Protein AF-A0A7C2H5M8-F1 (afdb_monomer)

Secondary structure (DSSP, 8-state):
---SS--HHHHHHHHHHHHHHHHHTTSHHHHTTTT-HHHHHHHHHHHHHHHHHHHHHHHHHSPPPS-PPP-----HHHHHHHHHHHHHHHHHHHTT-HHHHHHHHHHHHHHHHHTT---S--SHHHHHHTTTTTTSTT-S-THHHHHHHHHHHHSSHHHHHHHHTT--SHHHHHHHHHHHHHHS----

Mean predicted aligned error: 13.14 Å

pLDDT: mean 77.03, std 17.91, range [31.66, 98.31]

Radius of gyration: 18.61 Å; Cα contacts (8 Å, |Δi|>4): 158; chains: 1; bounding box: 40×48×48 Å

Solvent-accessible surface area (backbone atoms only — not comparable to full-atom values): 10602 Å² total; per-residue (Å²): 138,80,74,89,52,94,25,66,62,50,46,51,26,51,54,42,27,54,48,42,51,61,58,28,48,79,30,52,20,34,66,34,33,89,74,40,74,64,24,32,50,56,44,51,54,52,21,52,56,52,13,56,54,50,40,55,52,47,44,73,75,53,68,78,83,74,88,69,67,67,61,77,67,70,52,70,65,55,52,51,50,55,37,56,49,48,56,53,35,49,54,30,47,77,71,68,36,52,69,59,29,52,50,51,34,49,53,51,33,53,54,35,38,76,74,71,46,72,57,95,68,62,48,76,66,47,43,60,74,66,48,50,74,56,62,44,92,82,30,69,38,77,56,55,66,51,49,52,51,44,42,65,72,42,78,37,71,66,52,28,52,69,53,58,31,64,38,71,48,69,68,54,50,50,49,53,49,50,55,54,58,69,71,53,73,82,78,130

Structure (mmCIF, N/CA/C/O backbone):
data_AF-A0A7C2H5M8-F1
#
_entry.id   AF-A0A7C2H5M8-F1
#
loop_
_atom_site.group_PDB
_atom_site.id
_atom_site.type_symbol
_atom_site.label_atom_id
_atom_site.label_alt_id
_atom_site.label_comp_id
_atom_site.label_asym_id
_atom_site.label_entity_id
_atom_site.label_seq_id
_atom_site.pdbx_PDB_ins_code
_atom_site.Cartn_x
_atom_site.Cartn_y
_atom_site.Cartn_z
_atom_site.occupancy
_atom_site.B_iso_or_equiv
_atom_site.auth_seq_id
_atom_site.auth_comp_id
_atom_site.auth_asym_id
_atom_site.auth_atom_id
_atom_site.pdbx_PDB_model_num
ATOM 1 N N . MET A 1 1 ? 0.367 0.829 -16.234 1.00 38.56 1 MET A N 1
ATOM 2 C CA . MET A 1 1 ? 1.331 0.219 -15.302 1.00 38.56 1 MET A CA 1
ATOM 3 C C . MET A 1 1 ? 1.867 -1.030 -15.970 1.00 38.56 1 MET A C 1
ATOM 5 O O . MET A 1 1 ? 1.062 -1.772 -16.510 1.00 38.56 1 MET A O 1
ATOM 9 N N . VAL A 1 2 ? 3.184 -1.188 -16.064 1.00 34.41 2 VAL A N 1
ATOM 10 C CA . VAL A 1 2 ? 3.817 -2.383 -16.648 1.00 34.41 2 VAL A CA 1
ATOM 11 C C . VAL A 1 2 ? 4.630 -3.002 -15.513 1.00 34.41 2 VAL A C 1
ATOM 13 O O . VAL A 1 2 ? 5.346 -2.240 -14.857 1.00 34.41 2 VAL A O 1
ATOM 16 N N . PRO A 1 3 ? 4.464 -4.298 -15.214 1.00 39.38 3 PRO A N 1
ATOM 17 C CA . PRO A 1 3 ? 5.124 -4.945 -14.085 1.00 39.38 3 PRO A CA 1
ATOM 18 C C . PRO A 1 3 ? 6.647 -4.955 -14.260 1.00 39.38 3 PRO A C 1
ATOM 20 O O . PRO A 1 3 ? 7.165 -4.857 -15.369 1.00 39.38 3 PRO A O 1
ATOM 23 N N . VAL A 1 4 ? 7.361 -5.074 -13.146 1.00 42.03 4 VAL A N 1
ATOM 24 C CA . VAL A 1 4 ? 8.835 -5.173 -13.100 1.00 42.03 4 VAL A CA 1
ATOM 25 C C . VAL A 1 4 ? 9.307 -6.622 -13.075 1.00 42.03 4 VAL A C 1
ATOM 27 O O . VAL A 1 4 ? 10.488 -6.904 -13.247 1.00 42.03 4 VAL A O 1
ATOM 30 N N . SER A 1 5 ? 8.369 -7.545 -12.890 1.00 49.62 5 SER A N 1
ATOM 31 C CA . SER A 1 5 ? 8.577 -8.967 -13.074 1.00 49.62 5 SER A CA 1
ATOM 32 C C . SER A 1 5 ? 7.601 -9.465 -14.128 1.00 49.62 5 SER A C 1
ATOM 34 O O . SER A 1 5 ? 6.408 -9.172 -14.062 1.00 49.62 5 SER A O 1
ATOM 36 N N . ASP A 1 6 ? 8.095 -10.278 -15.054 1.00 54.84 6 ASP A N 1
ATOM 37 C CA . ASP A 1 6 ? 7.252 -11.032 -15.984 1.00 54.84 6 ASP A CA 1
ATOM 38 C C . ASP A 1 6 ? 6.580 -12.236 -15.293 1.00 54.84 6 ASP A C 1
ATOM 40 O O . ASP A 1 6 ? 5.900 -13.038 -15.936 1.00 54.84 6 ASP A O 1
ATOM 44 N N . SER A 1 7 ? 6.755 -12.386 -13.971 1.00 68.31 7 SER A N 1
ATOM 45 C CA . SER A 1 7 ? 6.056 -13.401 -13.194 1.00 68.31 7 SER A CA 1
ATOM 46 C C . SER A 1 7 ? 4.562 -13.108 -13.183 1.00 68.31 7 SER A C 1
ATOM 48 O O . SER A 1 7 ? 4.097 -12.068 -12.709 1.00 68.31 7 SER A O 1
ATOM 50 N N . TYR A 1 8 ? 3.793 -14.082 -13.655 1.00 76.19 8 TYR A N 1
ATOM 51 C CA . TYR A 1 8 ? 2.340 -14.039 -13.605 1.00 76.19 8 TYR A CA 1
ATOM 52 C C . TYR A 1 8 ? 1.812 -13.840 -12.175 1.00 76.19 8 TYR A C 1
ATOM 54 O O . TYR A 1 8 ? 0.835 -13.124 -11.979 1.00 76.19 8 TYR A O 1
ATOM 62 N N . ALA A 1 9 ? 2.491 -14.401 -11.170 1.00 73.19 9 ALA A N 1
ATOM 63 C CA . ALA A 1 9 ? 2.124 -14.219 -9.769 1.00 73.19 9 ALA A CA 1
ATOM 64 C C . ALA A 1 9 ? 2.295 -12.772 -9.299 1.00 73.19 9 ALA A C 1
ATOM 66 O O . ALA A 1 9 ? 1.358 -12.206 -8.746 1.00 73.19 9 ALA A O 1
ATOM 67 N N . PHE A 1 10 ? 3.433 -12.151 -9.616 1.00 69.31 10 PHE A N 1
ATOM 68 C CA . PHE A 1 10 ? 3.671 -10.737 -9.318 1.00 69.31 10 PHE A CA 1
ATOM 69 C C . PHE A 1 10 ? 2.636 -9.826 -9.993 1.00 69.31 10 PHE A C 1
ATOM 71 O O . PHE A 1 10 ? 2.148 -8.866 -9.398 1.00 69.31 10 PHE A O 1
ATOM 78 N N . LEU A 1 11 ? 2.276 -10.138 -11.241 1.00 77.19 11 LEU A N 1
ATOM 79 C CA . LEU A 1 11 ? 1.242 -9.428 -11.990 1.00 77.19 11 LEU A CA 1
ATOM 80 C C . LEU A 1 11 ? -0.139 -9.524 -11.334 1.00 77.19 11 LEU A C 1
ATOM 82 O O . LEU A 1 11 ? -0.841 -8.517 -11.246 1.00 77.19 11 LEU A O 1
ATOM 86 N N . VAL A 1 12 ? -0.527 -10.723 -10.895 1.00 82.75 12 VAL A N 1
ATOM 87 C CA . VAL A 1 12 ? -1.793 -10.959 -10.191 1.00 82.75 12 VAL A CA 1
ATOM 88 C C . VAL A 1 12 ? -1.816 -10.197 -8.870 1.00 82.75 12 VAL A C 1
ATOM 90 O O . VAL A 1 12 ? -2.775 -9.472 -8.617 1.00 82.75 12 VAL A O 1
ATOM 93 N N . GLU A 1 13 ? -0.755 -10.298 -8.074 1.00 78.44 13 GLU A N 1
ATOM 94 C CA . GLU A 1 13 ? -0.637 -9.604 -6.789 1.00 78.44 13 GLU A CA 1
ATOM 95 C C . GLU A 1 13 ? -0.709 -8.087 -6.954 1.00 78.44 13 GLU A C 1
ATOM 97 O O . GLU A 1 13 ? -1.541 -7.437 -6.325 1.00 78.44 13 GLU A O 1
ATOM 102 N N . THR A 1 14 ? 0.059 -7.537 -7.899 1.00 75.88 14 THR A N 1
ATOM 103 C CA . THR A 1 14 ? 0.018 -6.109 -8.242 1.00 75.88 14 THR A CA 1
ATOM 104 C C . THR A 1 14 ? -1.386 -5.679 -8.667 1.00 75.88 14 THR A C 1
ATOM 106 O O . THR A 1 14 ? -1.891 -4.650 -8.226 1.00 75.88 14 THR A O 1
ATOM 109 N N . ALA A 1 15 ? -2.049 -6.454 -9.531 1.00 82.75 15 ALA A N 1
ATOM 110 C CA . ALA A 1 15 ? -3.393 -6.120 -9.988 1.00 82.75 15 ALA A CA 1
ATOM 111 C C . ALA A 1 15 ? -4.407 -6.109 -8.834 1.00 82.75 15 ALA A C 1
ATOM 113 O O . ALA A 1 15 ? -5.311 -5.271 -8.822 1.00 82.75 15 ALA A O 1
ATOM 114 N N . ILE A 1 16 ? -4.256 -7.018 -7.866 1.00 87.12 16 ILE A N 1
ATOM 115 C CA . ILE A 1 16 ? -5.092 -7.050 -6.668 1.00 87.12 16 ILE A CA 1
ATOM 116 C C . ILE A 1 16 ? -4.785 -5.849 -5.765 1.00 87.12 16 ILE A C 1
ATOM 118 O O . ILE A 1 16 ? -5.732 -5.186 -5.347 1.00 87.12 16 ILE A O 1
ATOM 122 N N . HIS A 1 17 ? -3.511 -5.529 -5.514 1.00 86.12 17 HIS A N 1
ATOM 123 C CA . HIS A 1 17 ? -3.083 -4.361 -4.724 1.00 86.12 17 HIS A CA 1
ATOM 124 C C . HIS A 1 17 ? -3.732 -3.070 -5.232 1.00 86.12 17 HIS A C 1
ATOM 126 O O . HIS A 1 17 ? -4.435 -2.369 -4.503 1.00 86.12 17 HIS A O 1
ATOM 132 N N . GLU A 1 18 ? -3.622 -2.825 -6.537 1.00 86.06 18 GLU A N 1
ATOM 133 C CA . GLU A 1 18 ? -4.218 -1.650 -7.177 1.00 86.06 18 GLU A CA 1
ATOM 134 C C . GLU A 1 18 ? -5.745 -1.663 -7.154 1.00 86.06 18 GLU A C 1
ATOM 136 O O . GLU A 1 18 ? -6.395 -0.620 -7.029 1.00 86.06 18 GLU A O 1
ATOM 141 N N . TRP A 1 19 ? -6.353 -2.844 -7.260 1.00 96.62 19 TRP A N 1
ATOM 142 C CA . TRP A 1 19 ? -7.796 -2.965 -7.117 1.00 96.62 19 TRP A CA 1
ATOM 143 C C . TRP A 1 19 ? -8.256 -2.590 -5.702 1.00 96.62 19 TRP A C 1
ATOM 145 O O . TRP A 1 19 ? -9.290 -1.932 -5.558 1.00 96.62 19 TRP A O 1
ATOM 155 N N . VAL A 1 20 ? -7.490 -2.941 -4.662 1.00 93.88 20 VAL A N 1
ATOM 156 C CA . VAL A 1 20 ? -7.789 -2.547 -3.276 1.00 93.88 20 VAL A CA 1
ATOM 157 C C . VAL A 1 20 ? -7.716 -1.032 -3.124 1.00 93.88 20 VAL A C 1
ATOM 159 O O . VAL A 1 20 ? -8.643 -0.447 -2.561 1.00 93.88 20 VAL A O 1
ATOM 162 N N . HIS A 1 21 ? -6.708 -0.377 -3.706 1.00 93.06 21 HIS A N 1
ATOM 163 C CA . HIS A 1 21 ? -6.632 1.088 -3.756 1.00 93.06 21 HIS A CA 1
ATOM 164 C C . HIS A 1 21 ? -7.865 1.712 -4.410 1.00 93.06 21 HIS A C 1
ATOM 166 O O . HIS A 1 21 ? -8.484 2.619 -3.845 1.00 93.06 21 HIS A O 1
ATOM 172 N N . HIS A 1 22 ? -8.290 1.190 -5.564 1.00 94.94 22 HIS A N 1
ATOM 173 C CA . HIS A 1 22 ? -9.508 1.651 -6.236 1.00 94.94 22 HIS A CA 1
ATOM 174 C C . HIS A 1 22 ? -10.769 1.449 -5.390 1.00 94.94 22 HIS A C 1
ATOM 176 O O . HIS A 1 22 ? -11.627 2.332 -5.346 1.00 94.94 22 HIS A O 1
ATOM 182 N N . TYR A 1 23 ? -10.887 0.315 -4.700 1.00 97.94 23 TYR A N 1
ATOM 183 C CA . TYR A 1 23 ? -11.979 0.077 -3.763 1.00 97.94 23 TYR A CA 1
ATOM 184 C C . TYR A 1 23 ? -11.953 1.098 -2.615 1.00 97.94 23 TYR A C 1
ATOM 186 O O . TYR A 1 23 ? -12.966 1.748 -2.343 1.00 97.94 23 TYR A O 1
ATOM 194 N N . LEU A 1 24 ? -10.801 1.285 -1.965 1.00 97.31 24 LEU A N 1
ATOM 195 C CA . LEU A 1 24 ? -10.638 2.184 -0.822 1.00 97.31 24 LEU A CA 1
ATOM 196 C C . LEU A 1 24 ? -10.842 3.654 -1.189 1.00 97.31 24 LEU A C 1
ATOM 198 O O . LEU A 1 24 ? -11.305 4.416 -0.339 1.00 97.31 24 LEU A O 1
ATOM 202 N N . ALA A 1 25 ? -10.567 4.057 -2.433 1.00 95.56 25 ALA A N 1
ATOM 203 C CA . ALA A 1 25 ? -10.782 5.421 -2.924 1.00 95.56 25 ALA A CA 1
ATOM 204 C C . ALA A 1 25 ? -12.236 5.911 -2.756 1.00 95.56 25 ALA A C 1
ATOM 206 O O . ALA A 1 25 ? -12.483 7.115 -2.685 1.00 95.56 25 ALA A O 1
ATOM 207 N N . LEU A 1 26 ? -13.200 4.991 -2.633 1.00 97.94 26 LEU A N 1
ATOM 208 C CA . LEU A 1 26 ? -14.613 5.296 -2.388 1.00 97.94 26 LEU A CA 1
ATOM 209 C C . LEU A 1 26 ? -14.940 5.553 -0.903 1.00 97.94 26 LEU A C 1
ATOM 211 O O . LEU A 1 26 ? -16.037 6.009 -0.575 1.00 97.94 26 LEU A O 1
ATOM 215 N N . TYR A 1 27 ? -14.005 5.288 0.008 1.00 98.31 27 TYR A N 1
ATOM 216 C CA . TYR A 1 27 ? -14.214 5.287 1.456 1.00 98.31 27 TYR A CA 1
ATOM 217 C C . TYR A 1 27 ? -13.250 6.242 2.177 1.00 98.31 27 TYR A C 1
ATOM 219 O O . TYR A 1 27 ? -12.336 6.780 1.550 1.00 98.31 27 TYR A O 1
ATOM 227 N N . PRO A 1 28 ? -13.474 6.555 3.471 1.00 98.19 28 PRO A N 1
ATOM 228 C CA . PRO A 1 28 ? -12.613 7.468 4.222 1.00 98.19 28 PRO A CA 1
ATOM 229 C C . PRO A 1 28 ? -11.114 7.162 4.127 1.00 98.19 28 PRO A C 1
ATOM 231 O O . PRO A 1 28 ? -10.354 8.091 3.855 1.00 98.19 28 PRO A O 1
ATOM 234 N N . LEU A 1 29 ? -10.694 5.899 4.258 1.00 96.38 29 LEU A N 1
ATOM 235 C CA . LEU A 1 29 ? -9.272 5.539 4.214 1.00 96.38 29 LEU A CA 1
ATOM 236 C C . LEU A 1 29 ? -8.605 5.936 2.883 1.00 96.38 29 LEU A C 1
ATOM 238 O O . LEU A 1 29 ? -7.556 6.577 2.881 1.00 96.38 29 LEU A O 1
ATOM 242 N N . GLY A 1 30 ? -9.224 5.629 1.736 1.00 94.62 30 GLY A N 1
ATOM 243 C CA . GLY A 1 30 ? -8.670 6.004 0.427 1.00 94.62 30 GLY A CA 1
ATOM 244 C C . GLY A 1 30 ? -8.845 7.475 0.077 1.00 94.62 30 GLY A C 1
ATOM 245 O O . GLY A 1 30 ? -7.931 8.080 -0.478 1.00 94.62 30 GLY A O 1
ATOM 246 N N . ARG 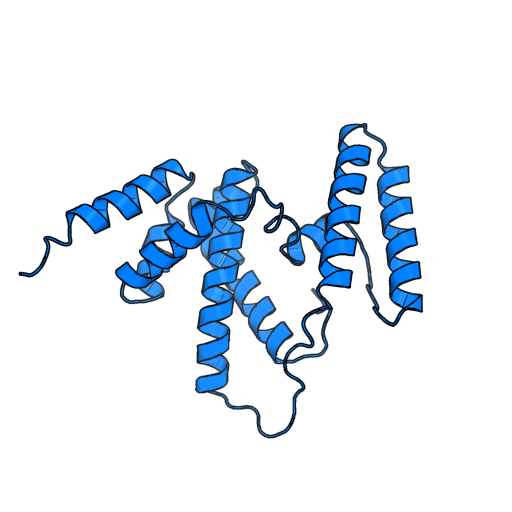A 1 31 ? -9.955 8.109 0.472 1.00 96.75 31 ARG A N 1
ATOM 247 C CA . ARG A 1 31 ? -10.145 9.558 0.262 1.00 96.75 31 ARG A CA 1
ATOM 248 C C . ARG A 1 31 ? -9.117 10.410 1.007 1.00 96.75 31 ARG A C 1
ATOM 250 O O . ARG A 1 31 ? -8.872 11.548 0.607 1.00 96.75 31 ARG A O 1
ATOM 257 N N . ASN A 1 32 ? -8.521 9.873 2.071 1.00 92.88 32 ASN A N 1
ATOM 258 C CA . ASN A 1 32 ? -7.475 10.541 2.834 1.00 92.88 32 ASN A CA 1
ATOM 259 C C . ASN A 1 32 ? -6.050 10.127 2.438 1.00 92.88 32 ASN A C 1
ATOM 261 O O . ASN A 1 32 ? -5.118 10.661 3.019 1.00 92.88 32 ASN A O 1
ATOM 265 N N . TYR A 1 33 ? -5.851 9.279 1.421 1.00 85.56 33 TYR A N 1
ATOM 266 C CA . TYR A 1 33 ? -4.532 8.752 1.037 1.00 85.56 33 TYR A CA 1
ATOM 267 C C . TYR A 1 33 ? -3.435 9.828 0.902 1.00 85.56 33 TYR A C 1
ATOM 269 O O . TYR A 1 33 ? -2.319 9.656 1.380 1.00 85.56 33 TYR A O 1
ATOM 277 N N . PHE A 1 34 ? -3.750 10.975 0.292 1.00 81.44 34 PHE A N 1
ATOM 278 C CA . PHE A 1 34 ? -2.791 12.072 0.085 1.00 81.44 34 PHE A CA 1
ATOM 279 C C . PHE A 1 34 ? -2.774 13.117 1.216 1.00 81.44 34 PHE A C 1
ATOM 281 O O . PHE A 1 34 ? -2.171 14.177 1.057 1.00 81.44 34 PHE A O 1
ATOM 288 N N . ARG A 1 35 ? -3.473 12.881 2.334 1.00 85.38 35 ARG A N 1
ATOM 289 C CA . ARG A 1 35 ? -3.618 13.867 3.421 1.00 85.38 35 ARG A CA 1
ATOM 290 C C . ARG A 1 35 ? -2.472 13.822 4.420 1.00 85.38 35 ARG A C 1
ATOM 292 O O . ARG A 1 35 ? -2.105 14.870 4.941 1.00 85.38 35 ARG A O 1
ATOM 299 N N . SER A 1 36 ? -1.917 12.644 4.693 1.00 81.06 36 SER A N 1
ATOM 300 C CA . SER A 1 36 ? -0.782 12.483 5.603 1.00 81.06 36 SER A CA 1
ATOM 301 C C . SER A 1 36 ? 0.048 11.248 5.257 1.00 81.06 36 SER A C 1
ATOM 303 O O . SER A 1 36 ? -0.431 10.307 4.628 1.00 81.06 36 SER A O 1
ATOM 305 N N . THR A 1 37 ? 1.303 11.223 5.708 1.00 74.50 37 THR A N 1
ATOM 306 C CA . THR A 1 37 ? 2.145 10.021 5.606 1.00 74.50 37 THR A CA 1
ATOM 307 C C . THR A 1 37 ? 1.510 8.835 6.331 1.00 74.50 37 THR A C 1
ATOM 309 O O . THR A 1 37 ? 1.553 7.728 5.818 1.00 74.50 37 THR A O 1
ATOM 312 N N . GLU A 1 38 ? 0.879 9.073 7.480 1.00 78.81 38 GLU A N 1
ATOM 313 C CA . GLU A 1 38 ? 0.196 8.055 8.284 1.00 78.81 38 GLU A CA 1
ATOM 314 C C . GLU A 1 38 ? -0.959 7.385 7.526 1.00 78.81 38 GLU A C 1
ATOM 316 O O . GLU A 1 38 ? -1.006 6.163 7.425 1.00 78.81 38 GLU A O 1
ATOM 321 N N . THR A 1 39 ? -1.865 8.177 6.944 1.00 81.56 39 THR A N 1
ATOM 322 C CA . THR A 1 39 ? -3.008 7.657 6.171 1.00 81.56 39 THR A CA 1
ATOM 323 C C . THR A 1 39 ? -2.564 6.918 4.919 1.00 81.56 39 THR A C 1
ATOM 325 O O . THR A 1 39 ? -3.146 5.887 4.585 1.00 81.56 39 THR A O 1
ATOM 328 N N . ARG A 1 40 ? -1.504 7.400 4.260 1.00 80.50 40 ARG A N 1
ATOM 329 C CA . ARG A 1 40 ? -0.862 6.687 3.155 1.00 80.50 40 ARG A CA 1
ATOM 330 C C . ARG A 1 40 ? -0.319 5.332 3.605 1.00 80.50 40 ARG A C 1
ATOM 332 O O . ARG A 1 40 ? -0.650 4.330 2.988 1.00 80.50 40 ARG A O 1
ATOM 339 N N . THR A 1 41 ? 0.461 5.292 4.687 1.00 76.31 41 THR A N 1
ATOM 340 C CA . THR A 1 41 ? 1.025 4.045 5.228 1.00 76.31 41 THR A CA 1
ATOM 341 C C . THR A 1 41 ? -0.070 3.051 5.598 1.00 76.31 41 THR A C 1
ATOM 343 O O . THR A 1 41 ? 0.012 1.893 5.209 1.00 76.31 41 THR A O 1
ATOM 346 N N . LEU A 1 42 ? -1.122 3.500 6.288 1.00 82.88 42 LEU A N 1
ATOM 347 C CA . LEU A 1 42 ? -2.248 2.649 6.672 1.00 82.88 42 LEU A CA 1
ATOM 348 C C . LEU A 1 42 ? -2.960 2.050 5.453 1.00 82.88 42 LEU A C 1
ATOM 350 O O . LEU A 1 42 ? -3.344 0.884 5.469 1.00 82.88 42 LEU A O 1
ATOM 354 N N . ASN A 1 43 ? -3.129 2.845 4.398 1.00 89.88 43 ASN A N 1
ATOM 355 C CA . ASN A 1 43 ? -3.753 2.397 3.164 1.00 89.88 43 ASN A CA 1
ATOM 356 C C . ASN A 1 43 ? -2.888 1.367 2.419 1.00 89.88 43 ASN A C 1
ATOM 358 O O . ASN A 1 43 ? -3.388 0.288 2.112 1.00 89.88 43 ASN A O 1
ATOM 362 N N . GLU A 1 44 ? -1.594 1.648 2.219 1.00 81.94 44 GLU A N 1
ATOM 363 C CA . GLU A 1 44 ? -0.663 0.685 1.606 1.00 81.94 44 GLU A CA 1
ATOM 364 C C . GLU A 1 44 ? -0.613 -0.627 2.394 1.00 81.94 44 GLU A C 1
ATOM 366 O O . GLU A 1 44 ? -0.765 -1.687 1.804 1.00 81.94 44 GLU A O 1
ATOM 371 N N . SER A 1 45 ? -0.530 -0.575 3.730 1.00 81.88 45 SER A N 1
ATOM 372 C CA . SER A 1 45 ? -0.514 -1.791 4.555 1.00 81.88 45 SER A CA 1
ATOM 373 C C . SER A 1 45 ? -1.799 -2.622 4.436 1.00 81.88 45 SER A C 1
ATOM 375 O O . SER A 1 45 ? -1.751 -3.847 4.528 1.00 81.88 45 S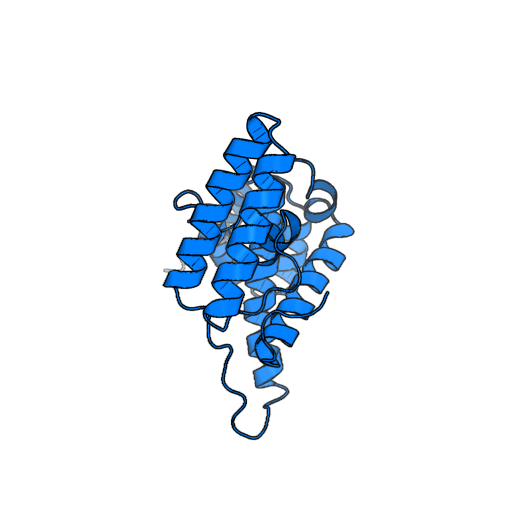ER A O 1
ATOM 377 N N . VAL A 1 46 ? -2.960 -1.987 4.234 1.00 87.19 46 VAL A N 1
ATOM 378 C CA . VAL A 1 46 ? -4.208 -2.713 3.942 1.00 87.19 46 VAL A CA 1
ATOM 379 C C . VAL A 1 46 ? -4.153 -3.341 2.549 1.00 87.19 46 VAL A C 1
ATOM 381 O O . VAL A 1 46 ? -4.591 -4.481 2.395 1.00 87.19 46 VAL A O 1
ATOM 384 N N . ALA A 1 47 ? -3.643 -2.620 1.550 1.00 82.88 47 ALA A N 1
ATOM 385 C CA . ALA A 1 47 ? -3.515 -3.118 0.185 1.00 82.88 47 ALA A CA 1
ATOM 386 C C . ALA A 1 47 ? -2.547 -4.312 0.100 1.00 82.88 47 ALA A C 1
ATOM 388 O O . ALA A 1 47 ? -2.955 -5.345 -0.431 1.00 82.88 47 ALA A O 1
ATOM 389 N N . ASP A 1 48 ? -1.373 -4.229 0.738 1.00 78.06 48 ASP A N 1
ATOM 390 C CA . ASP A 1 48 ? -0.369 -5.302 0.801 1.00 78.06 48 ASP A CA 1
ATOM 391 C C . ASP A 1 48 ? -0.966 -6.584 1.407 1.00 78.06 48 ASP A C 1
ATOM 393 O O . ASP A 1 48 ? -0.952 -7.651 0.792 1.00 78.06 48 ASP A O 1
ATOM 397 N N . LEU A 1 49 ? -1.580 -6.474 2.594 1.00 80.56 49 LEU A N 1
ATOM 398 C CA . LEU A 1 49 ? -2.166 -7.614 3.311 1.00 80.56 49 LEU A CA 1
ATOM 399 C C . LEU A 1 49 ? -3.267 -8.298 2.488 1.00 80.56 49 LEU A C 1
ATOM 401 O O . LEU A 1 49 ? -3.351 -9.527 2.419 1.00 80.56 49 LEU A O 1
ATOM 405 N N . VAL A 1 50 ? -4.137 -7.504 1.861 1.00 86.75 50 VAL A N 1
ATOM 406 C CA . VAL A 1 50 ? -5.248 -8.025 1.054 1.00 86.75 50 VAL A CA 1
ATOM 407 C C . VAL A 1 50 ? -4.734 -8.643 -0.249 1.00 86.75 50 VAL A C 1
ATOM 409 O O . VAL A 1 50 ? -5.261 -9.678 -0.667 1.00 86.75 50 VAL A O 1
ATOM 412 N N . ALA A 1 51 ? -3.722 -8.042 -0.879 1.00 80.94 51 ALA A N 1
ATOM 413 C CA . ALA A 1 51 ? -3.089 -8.557 -2.086 1.00 80.94 51 ALA A CA 1
ATOM 414 C C . ALA A 1 51 ? -2.407 -9.901 -1.832 1.00 80.94 51 ALA A C 1
ATOM 416 O O . ALA A 1 51 ? -2.662 -10.853 -2.574 1.00 80.94 51 ALA A O 1
ATOM 417 N N . GLU A 1 52 ? -1.642 -10.023 -0.747 1.00 77.94 52 GLU A N 1
ATOM 418 C CA . GLU A 1 52 ? -0.991 -11.271 -0.356 1.00 77.94 52 GLU A CA 1
ATOM 419 C C . GLU A 1 52 ? -2.025 -12.393 -0.142 1.00 77.94 52 GLU A C 1
ATOM 421 O O . GLU A 1 52 ? -1.902 -13.497 -0.688 1.00 77.94 52 GLU A O 1
ATOM 426 N N . GLU A 1 53 ? -3.086 -12.118 0.623 1.00 84.62 53 GLU A N 1
ATOM 427 C CA . GLU A 1 53 ? -4.113 -13.114 0.935 1.00 84.62 53 GLU A CA 1
ATOM 428 C C . GLU A 1 53 ? -4.896 -13.557 -0.310 1.00 84.62 53 GLU A C 1
ATOM 430 O O . GLU A 1 53 ? -5.077 -14.756 -0.550 1.00 84.62 53 GLU A O 1
ATOM 435 N N . LEU A 1 54 ? -5.356 -12.605 -1.124 1.00 89.88 54 LEU A N 1
ATOM 436 C CA . LEU A 1 54 ? -6.136 -12.917 -2.319 1.00 89.88 54 LEU A CA 1
ATOM 437 C C . LEU A 1 54 ? -5.292 -13.556 -3.419 1.00 89.88 54 LEU A C 1
ATOM 439 O O . LEU A 1 54 ? -5.826 -14.372 -4.166 1.00 89.88 54 LEU A O 1
ATOM 443 N N . THR A 1 55 ? -3.996 -13.253 -3.508 1.00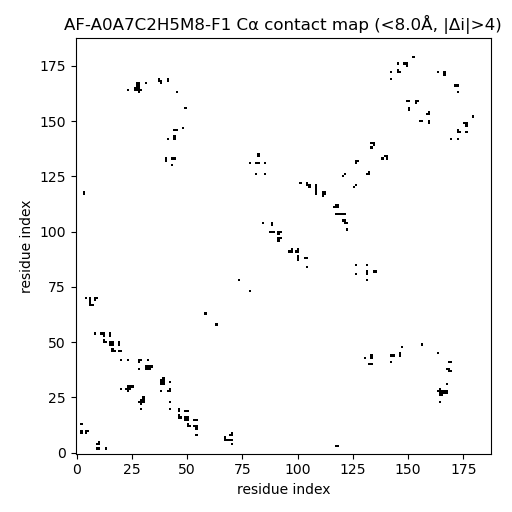 82.56 55 THR A N 1
ATOM 444 C CA . THR A 1 55 ? -3.089 -13.916 -4.457 1.00 82.56 55 THR A CA 1
ATOM 445 C C . THR A 1 55 ? -2.934 -15.394 -4.117 1.00 82.56 55 THR A C 1
ATOM 447 O O . THR A 1 55 ? -3.051 -16.250 -5.000 1.00 82.56 55 THR A O 1
ATOM 450 N N . LYS A 1 56 ? -2.766 -15.726 -2.827 1.00 82.62 56 LYS A N 1
ATOM 451 C CA . LYS A 1 56 ? -2.745 -17.122 -2.358 1.00 82.62 56 LYS A CA 1
ATOM 452 C C . LYS A 1 56 ? -4.044 -17.845 -2.716 1.00 82.62 56 LYS A C 1
ATOM 454 O O . LYS A 1 56 ? -4.007 -18.950 -3.256 1.00 82.62 56 LYS A O 1
ATOM 459 N N . GLU A 1 57 ? -5.192 -17.217 -2.466 1.00 89.38 57 GLU A N 1
ATOM 460 C CA . GLU A 1 57 ? -6.498 -17.805 -2.785 1.00 89.38 57 GLU A CA 1
ATOM 461 C C . GLU A 1 57 ? -6.737 -17.929 -4.299 1.00 89.38 57 GLU A C 1
ATOM 463 O O . GLU A 1 57 ? -7.295 -18.928 -4.762 1.00 89.38 57 GLU A O 1
ATOM 468 N N . TYR A 1 58 ? -6.272 -16.955 -5.086 1.00 90.88 58 TYR A N 1
ATOM 469 C CA . TYR A 1 58 ? -6.341 -16.980 -6.544 1.00 90.88 58 TYR A CA 1
ATOM 470 C C . TYR A 1 58 ? -5.627 -18.209 -7.101 1.00 90.88 58 TYR A C 1
ATOM 472 O O . TYR A 1 58 ? -6.246 -18.992 -7.818 1.00 90.88 58 TYR A O 1
ATOM 480 N N . PHE A 1 59 ? -4.369 -18.435 -6.719 1.00 86.12 59 PHE A N 1
ATOM 481 C CA . PHE A 1 59 ? -3.600 -19.586 -7.201 1.00 86.12 59 PHE A CA 1
ATOM 482 C C . PHE A 1 59 ? -4.060 -20.918 -6.610 1.00 86.12 59 PHE A C 1
ATOM 484 O O . PHE A 1 59 ? -3.923 -21.953 -7.259 1.00 86.12 59 PHE A O 1
ATOM 491 N N . ARG A 1 60 ? -4.680 -20.910 -5.424 1.00 87.38 60 ARG A N 1
ATOM 492 C CA . ARG A 1 60 ? -5.371 -22.093 -4.893 1.00 87.38 60 ARG A CA 1
ATOM 493 C C . ARG A 1 60 ? -6.553 -22.499 -5.777 1.00 87.38 60 ARG A C 1
ATOM 495 O O . ARG A 1 60 ? -6.825 -23.689 -5.928 1.00 87.38 60 ARG A O 1
ATOM 502 N N . ARG A 1 61 ? -7.272 -21.522 -6.340 1.00 91.38 61 ARG A N 1
ATOM 503 C CA . ARG A 1 61 ? -8.449 -21.743 -7.194 1.00 91.38 61 ARG A CA 1
ATOM 504 C C . ARG A 1 61 ? -8.103 -21.955 -8.666 1.00 91.38 61 ARG A C 1
ATOM 506 O O . ARG A 1 61 ? -8.796 -22.715 -9.339 1.00 91.38 61 ARG A O 1
ATOM 513 N N . TYR A 1 62 ? -7.056 -21.297 -9.147 1.00 87.75 62 TYR A N 1
ATOM 514 C CA . TYR A 1 62 ? -6.556 -21.365 -10.516 1.00 87.75 62 TYR A CA 1
ATOM 515 C C . TYR A 1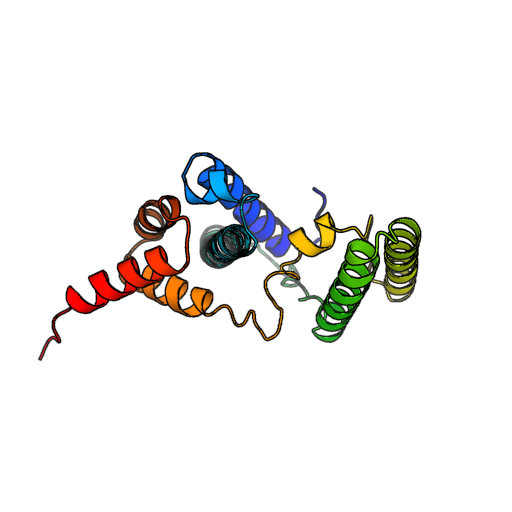 62 ? -5.077 -21.778 -10.495 1.00 87.75 62 TYR A C 1
ATOM 517 O O . TYR A 1 62 ? -4.199 -20.935 -10.703 1.00 87.75 62 TYR A O 1
ATOM 525 N N . PRO A 1 63 ? -4.781 -23.059 -10.204 1.00 82.31 63 PRO A N 1
ATOM 526 C CA . PRO A 1 63 ? -3.417 -23.562 -10.259 1.00 82.31 63 PRO A CA 1
ATOM 527 C C . PRO A 1 63 ? -2.866 -23.383 -11.672 1.00 82.31 63 PRO A C 1
ATOM 529 O O . PRO A 1 63 ? -3.549 -23.680 -12.653 1.00 82.31 63 PRO A O 1
ATOM 532 N N . VAL A 1 64 ? -1.636 -22.894 -11.780 1.00 78.31 64 VAL A N 1
ATOM 533 C CA . VAL A 1 64 ? -0.959 -22.763 -13.071 1.00 78.31 64 VAL A CA 1
ATOM 534 C C . VAL A 1 64 ? -0.151 -24.034 -13.297 1.00 78.31 64 VAL A C 1
ATOM 536 O O . VAL A 1 64 ? 0.743 -24.343 -12.507 1.00 78.31 64 VAL A O 1
ATOM 539 N N . ASP A 1 65 ? -0.473 -24.785 -14.349 1.00 65.94 65 ASP A N 1
ATOM 540 C CA . ASP A 1 65 ? 0.296 -25.969 -14.719 1.00 65.94 65 ASP A CA 1
ATOM 541 C C . ASP A 1 65 ? 1.700 -25.552 -15.185 1.00 65.94 65 ASP A C 1
ATOM 543 O O . ASP A 1 65 ? 1.861 -24.756 -16.110 1.00 65.94 65 ASP A O 1
ATOM 547 N N . SER A 1 66 ? 2.719 -26.162 -14.574 1.00 51.78 66 SER A N 1
ATOM 548 C CA . SER A 1 66 ? 4.153 -26.104 -14.912 1.00 51.78 66 SER A CA 1
ATOM 549 C C . SER A 1 66 ? 4.901 -24.771 -14.717 1.00 51.78 66 SER A C 1
ATOM 551 O O . SER A 1 66 ? 4.727 -23.804 -15.446 1.00 51.78 66 SER A O 1
ATOM 553 N N . ALA A 1 67 ? 5.855 -24.811 -13.776 1.00 49.00 67 ALA A N 1
ATOM 554 C CA . ALA A 1 67 ? 7.131 -24.085 -13.769 1.00 49.00 67 ALA A CA 1
ATOM 555 C C . ALA A 1 67 ? 7.109 -22.602 -14.183 1.00 49.00 67 ALA A C 1
ATOM 557 O O . ALA A 1 67 ? 8.034 -22.131 -14.843 1.00 49.00 67 ALA A O 1
ATOM 558 N N . VAL A 1 68 ? 6.112 -21.836 -13.745 1.00 44.53 68 VAL A N 1
ATOM 559 C CA . VAL A 1 68 ? 6.319 -20.394 -13.603 1.00 44.53 68 VAL A CA 1
ATOM 560 C C . VAL A 1 68 ? 7.302 -20.258 -12.444 1.00 44.53 68 VAL A C 1
ATOM 562 O O . VAL A 1 68 ? 6.977 -20.726 -11.348 1.00 44.53 68 VAL A O 1
ATOM 565 N N . PRO A 1 69 ? 8.511 -19.698 -12.640 1.00 42.25 69 PRO A N 1
ATOM 566 C CA . PRO A 1 69 ? 9.327 -19.319 -11.505 1.00 42.25 69 PRO A CA 1
ATOM 567 C C . PRO A 1 69 ? 8.421 -18.455 -10.632 1.00 42.25 69 PRO A C 1
ATOM 569 O O . PRO A 1 69 ? 7.872 -17.452 -11.107 1.00 42.25 69 PRO A O 1
ATOM 572 N N . GLY A 1 70 ? 8.211 -18.870 -9.377 1.00 43.00 70 GLY A N 1
ATOM 573 C CA . GLY A 1 70 ? 7.650 -17.968 -8.377 1.00 43.00 70 GLY A CA 1
ATOM 574 C C . GLY A 1 70 ? 8.397 -16.637 -8.477 1.00 43.00 70 GLY A C 1
ATOM 575 O O . GLY A 1 70 ? 9.541 -16.650 -8.948 1.00 43.00 70 GLY A O 1
ATOM 576 N N . PRO A 1 71 ? 7.759 -15.503 -8.138 1.00 43.09 71 PRO A N 1
ATOM 577 C CA . PRO A 1 71 ? 8.410 -14.206 -8.246 1.00 43.09 71 PRO A CA 1
ATOM 578 C C . PRO A 1 71 ? 9.815 -14.368 -7.681 1.00 43.09 71 PRO A C 1
ATOM 580 O O . PRO A 1 71 ? 9.976 -14.789 -6.536 1.00 43.09 71 PRO A O 1
ATOM 583 N N . SER A 1 72 ? 10.838 -14.181 -8.518 1.00 47.91 72 SER A N 1
ATOM 584 C CA . SER A 1 72 ? 12.177 -14.041 -7.981 1.00 47.91 72 SER A CA 1
ATOM 585 C C . SER A 1 72 ? 12.073 -12.748 -7.204 1.00 47.91 72 SER A C 1
ATOM 587 O O . SER A 1 72 ? 12.081 -11.676 -7.818 1.00 47.91 72 SER A O 1
ATOM 589 N N . GLU A 1 73 ? 11.825 -12.860 -5.897 1.00 52.66 73 GLU A N 1
ATOM 590 C CA . GLU A 1 73 ? 11.853 -11.720 -5.003 1.00 52.66 73 GLU A CA 1
ATOM 591 C C . GLU A 1 73 ? 13.104 -10.939 -5.390 1.00 52.66 73 GLU A C 1
ATOM 593 O O . GLU A 1 73 ? 14.181 -11.549 -5.512 1.00 52.66 73 GLU A O 1
ATOM 598 N N . PRO A 1 74 ? 12.975 -9.636 -5.705 1.00 60.81 74 PRO A N 1
ATOM 599 C CA . PRO A 1 74 ? 14.147 -8.838 -5.995 1.00 60.81 74 PRO A CA 1
ATOM 600 C C . PRO A 1 74 ? 15.125 -9.099 -4.852 1.00 60.81 74 PRO A C 1
ATOM 602 O O . PRO A 1 74 ? 14.705 -9.035 -3.691 1.00 60.81 74 PRO A O 1
ATOM 605 N N . PRO A 1 75 ? 16.386 -9.469 -5.140 1.00 67.00 75 PRO A N 1
ATOM 606 C CA . PRO A 1 75 ? 17.291 -9.900 -4.090 1.00 67.00 75 PRO A CA 1
ATOM 607 C C . PRO A 1 75 ? 17.278 -8.886 -2.955 1.00 67.00 75 PRO A C 1
ATOM 609 O O . PRO A 1 75 ? 17.269 -7.684 -3.216 1.00 67.00 75 PRO A O 1
ATOM 612 N N . ALA A 1 76 ? 17.295 -9.332 -1.699 1.00 60.31 76 ALA A N 1
ATOM 613 C CA . ALA A 1 76 ? 17.217 -8.420 -0.553 1.00 60.31 76 ALA A CA 1
ATOM 614 C C . ALA A 1 76 ? 18.254 -7.274 -0.631 1.00 60.31 76 ALA A C 1
ATOM 616 O O . ALA A 1 76 ? 18.027 -6.171 -0.134 1.00 60.31 76 ALA A O 1
ATOM 617 N N . ALA A 1 77 ? 19.384 -7.513 -1.307 1.00 65.44 77 ALA A N 1
ATOM 618 C C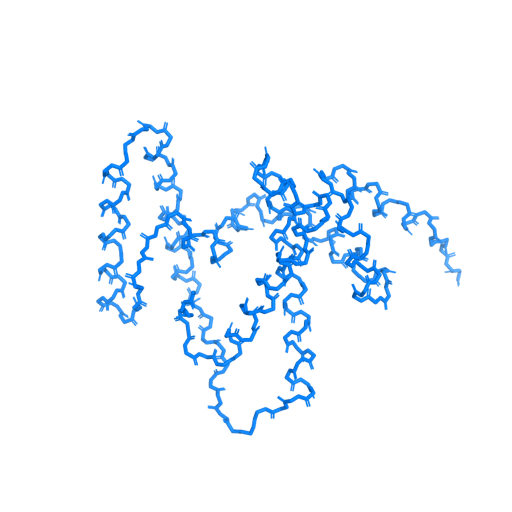A . ALA A 1 77 ? 20.370 -6.498 -1.665 1.00 65.44 77 ALA A CA 1
ATOM 619 C C . ALA A 1 77 ? 19.814 -5.382 -2.574 1.00 65.44 77 ALA A C 1
ATOM 621 O O . ALA A 1 77 ? 19.998 -4.213 -2.249 1.00 65.44 77 ALA A O 1
ATOM 622 N N . LEU A 1 78 ? 19.098 -5.728 -3.648 1.00 73.50 78 LEU A N 1
ATOM 623 C CA . LEU A 1 78 ? 18.447 -4.780 -4.557 1.00 73.50 78 LEU A CA 1
ATOM 624 C C . LEU A 1 78 ? 17.374 -3.963 -3.831 1.00 73.50 78 LEU A C 1
ATOM 626 O O . LEU A 1 78 ? 17.301 -2.747 -3.988 1.00 73.50 78 LEU A O 1
ATOM 630 N N . VAL A 1 79 ? 16.573 -4.611 -2.983 1.00 70.00 79 VAL A N 1
ATOM 631 C CA . VAL A 1 79 ? 15.563 -3.918 -2.169 1.00 70.00 79 VAL A CA 1
ATOM 632 C C . VAL A 1 79 ? 16.225 -2.908 -1.226 1.00 70.00 79 VAL A C 1
ATOM 634 O O . VAL 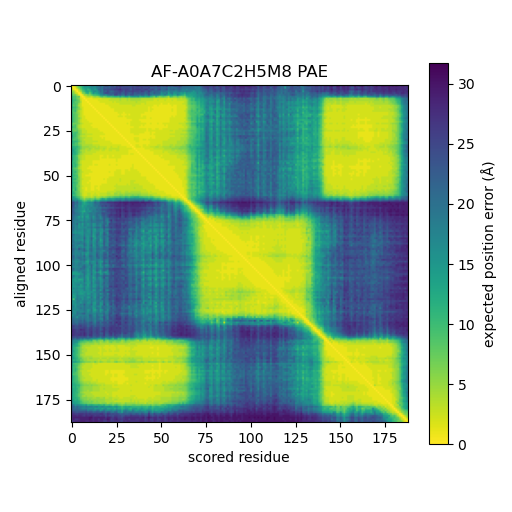A 1 79 ? 15.796 -1.757 -1.154 1.00 70.00 79 VAL A O 1
ATOM 637 N N . ARG A 1 80 ? 17.307 -3.298 -0.537 1.00 67.50 80 ARG A N 1
ATOM 638 C CA . ARG A 1 80 ? 18.092 -2.387 0.316 1.00 67.50 80 ARG A CA 1
ATOM 639 C C . ARG A 1 80 ? 18.689 -1.221 -0.471 1.00 67.50 80 ARG A C 1
ATOM 641 O O . ARG A 1 80 ? 18.675 -0.096 0.021 1.00 67.50 80 ARG A O 1
ATOM 648 N N . GLU A 1 81 ? 19.195 -1.479 -1.672 1.00 78.94 81 GLU A N 1
ATOM 649 C CA . GLU A 1 81 ? 19.774 -0.455 -2.542 1.00 78.94 81 GLU A CA 1
ATOM 650 C C . GLU A 1 81 ? 18.724 0.566 -2.997 1.00 78.94 81 GLU A C 1
ATOM 652 O O . GLU A 1 81 ? 18.943 1.773 -2.883 1.00 78.94 81 GLU A O 1
ATOM 657 N N . LEU A 1 82 ? 17.542 0.102 -3.412 1.00 83.06 82 LEU A N 1
ATOM 658 C CA . LEU A 1 82 ? 16.434 0.978 -3.792 1.00 83.06 82 LEU A CA 1
ATOM 659 C C . LEU A 1 82 ? 15.886 1.787 -2.600 1.00 83.06 82 LEU A C 1
ATOM 661 O O . LEU A 1 82 ? 15.474 2.931 -2.789 1.00 83.06 82 LEU A O 1
ATOM 665 N N . ARG A 1 83 ? 15.926 1.251 -1.368 1.00 75.00 83 ARG A N 1
ATOM 666 C CA . ARG A 1 83 ? 15.597 2.025 -0.150 1.00 75.00 83 ARG A CA 1
ATOM 667 C C . ARG A 1 83 ? 16.618 3.117 0.130 1.00 75.00 83 ARG A C 1
ATOM 669 O O . ARG A 1 83 ? 16.224 4.246 0.400 1.00 75.00 83 ARG A O 1
ATOM 676 N N . ALA A 1 84 ? 17.909 2.793 0.081 1.00 77.00 84 ALA A N 1
ATOM 677 C CA . ALA A 1 84 ? 18.968 3.778 0.298 1.00 77.00 84 ALA A CA 1
ATOM 678 C C . ALA A 1 84 ? 18.846 4.930 -0.709 1.00 77.00 84 ALA A C 1
ATOM 680 O O . ALA A 1 84 ? 18.848 6.097 -0.315 1.00 77.00 84 ALA A O 1
ATOM 681 N N . LEU A 1 85 ? 18.608 4.587 -1.980 1.00 88.19 85 LEU A N 1
ATOM 682 C CA . LEU A 1 85 ? 18.327 5.562 -3.025 1.00 88.19 85 LEU A CA 1
ATOM 683 C C . LEU A 1 85 ? 17.108 6.430 -2.680 1.00 88.19 85 LEU A C 1
ATOM 685 O O . LEU A 1 85 ? 17.174 7.648 -2.821 1.00 88.19 85 LEU A O 1
ATOM 689 N N . ARG A 1 86 ? 16.003 5.838 -2.207 1.00 85.81 86 AR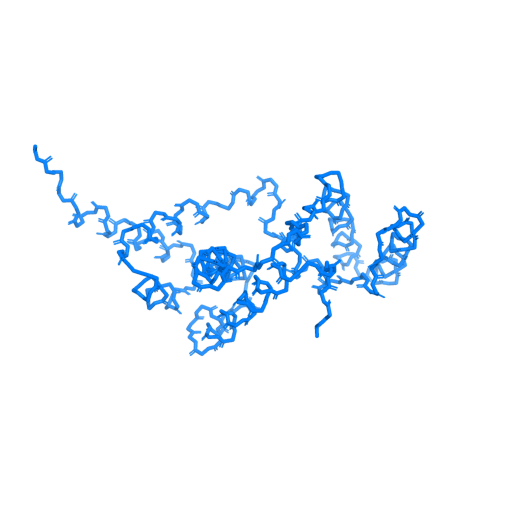G A N 1
ATOM 690 C CA . ARG A 1 86 ? 14.796 6.588 -1.824 1.00 85.81 86 ARG A CA 1
ATOM 691 C C . ARG A 1 86 ? 15.108 7.680 -0.797 1.00 85.81 86 ARG A C 1
ATOM 693 O O . ARG A 1 86 ? 14.703 8.818 -1.005 1.00 85.81 86 ARG A O 1
ATOM 700 N N . PHE A 1 87 ? 15.831 7.356 0.278 1.00 80.94 87 PHE A N 1
ATOM 701 C CA . PHE A 1 87 ? 16.180 8.329 1.322 1.00 80.94 87 PHE A CA 1
ATOM 702 C C . PHE A 1 87 ? 17.032 9.484 0.787 1.00 80.94 87 PHE A C 1
ATOM 704 O O . PHE A 1 87 ? 16.825 10.641 1.156 1.00 80.94 87 PHE A O 1
ATOM 711 N N . GLU A 1 88 ? 17.978 9.184 -0.101 1.00 85.00 88 GLU A N 1
ATOM 712 C CA . GLU A 1 88 ? 18.847 10.192 -0.706 1.00 85.00 88 GLU A CA 1
ATOM 713 C C . GLU A 1 88 ? 18.060 11.123 -1.641 1.00 85.00 88 GLU A C 1
ATOM 715 O O . GLU A 1 88 ? 18.179 12.347 -1.562 1.00 85.00 88 GLU A O 1
ATOM 720 N N . VAL A 1 89 ? 17.163 10.557 -2.451 1.00 88.06 89 VAL A N 1
ATOM 721 C CA . VAL A 1 89 ? 16.245 11.318 -3.307 1.00 88.06 89 VAL A CA 1
ATOM 722 C C . VAL A 1 89 ? 15.301 12.182 -2.458 1.00 88.06 89 VAL A C 1
ATOM 724 O O . VAL A 1 89 ? 15.100 13.350 -2.782 1.00 88.06 89 VAL A O 1
ATOM 727 N N . GLU A 1 90 ? 14.749 11.662 -1.357 1.00 84.25 90 GLU A N 1
ATOM 728 C CA . GLU A 1 90 ? 13.920 12.437 -0.418 1.00 84.25 90 GLU A CA 1
ATOM 729 C C . GLU A 1 90 ? 14.690 13.624 0.178 1.00 84.25 90 GLU A C 1
ATOM 731 O O . GLU A 1 90 ? 14.153 14.731 0.239 1.00 84.25 90 GLU A O 1
ATOM 736 N N . SER A 1 91 ? 15.956 13.425 0.560 1.00 84.44 91 SER A N 1
ATOM 737 C CA . SER A 1 91 ? 16.817 14.495 1.076 1.00 84.44 91 SER A CA 1
ATOM 738 C C . SER A 1 91 ? 17.054 15.596 0.037 1.00 84.44 91 SER A C 1
ATOM 740 O O . SER A 1 91 ? 16.920 16.784 0.344 1.00 84.44 91 SER A O 1
ATOM 742 N N . LEU A 1 92 ? 17.335 15.216 -1.213 1.00 89.12 92 LEU A N 1
ATOM 743 C CA . LEU A 1 92 ? 17.520 16.163 -2.314 1.00 89.12 92 LEU A CA 1
ATOM 744 C C . LEU A 1 92 ? 16.238 16.951 -2.604 1.00 89.12 92 LEU A C 1
ATOM 746 O O . LEU A 1 92 ? 16.285 18.174 -2.746 1.00 89.12 92 LEU A O 1
ATOM 750 N N . LEU A 1 93 ? 15.085 16.282 -2.634 1.00 86.75 93 LEU A N 1
ATOM 751 C CA . LEU A 1 93 ? 13.801 16.943 -2.860 1.00 86.75 93 LEU A CA 1
ATOM 752 C C . LEU A 1 93 ? 13.415 17.883 -1.716 1.00 86.75 93 LEU A C 1
ATOM 754 O O . LEU A 1 93 ? 12.939 18.984 -1.985 1.00 86.75 93 LEU A O 1
ATOM 758 N N . ALA A 1 94 ? 13.667 17.501 -0.460 1.00 83.88 94 ALA A N 1
ATOM 759 C CA . ALA A 1 94 ? 13.441 18.367 0.698 1.00 83.88 94 ALA A CA 1
ATOM 760 C C . ALA A 1 94 ? 14.304 19.642 0.648 1.00 83.88 94 ALA A C 1
ATOM 762 O O . ALA A 1 94 ? 13.871 20.701 1.096 1.00 83.88 94 ALA A O 1
ATOM 763 N N . ALA A 1 95 ? 15.495 19.560 0.049 1.00 91.56 95 ALA A N 1
ATOM 764 C CA . ALA A 1 95 ? 16.366 20.702 -0.216 1.00 91.56 95 ALA A CA 1
ATOM 765 C C . ALA A 1 95 ? 16.006 21.480 -1.503 1.00 91.56 95 ALA A C 1
ATOM 767 O O . ALA A 1 95 ? 16.736 22.390 -1.892 1.00 91.56 95 ALA A O 1
ATOM 768 N N . GLY A 1 96 ? 14.920 21.120 -2.199 1.00 93.88 96 GLY A N 1
ATOM 769 C CA . GLY A 1 96 ? 14.503 21.737 -3.465 1.00 93.88 96 GLY A CA 1
ATOM 770 C C . GLY A 1 96 ? 15.375 21.368 -4.674 1.00 93.88 96 GLY A C 1
ATOM 771 O O . GLY A 1 96 ? 15.221 21.949 -5.748 1.00 93.88 96 GLY A O 1
ATOM 772 N N . ARG A 1 97 ? 16.284 20.397 -4.536 1.00 96.12 97 ARG A N 1
ATOM 773 C CA . ARG A 1 97 ? 17.257 19.986 -5.561 1.00 96.12 97 ARG A CA 1
ATOM 774 C C . ARG A 1 97 ? 16.667 18.948 -6.520 1.00 96.12 97 ARG A C 1
ATOM 776 O O . ARG A 1 97 ? 17.115 17.806 -6.585 1.00 96.12 97 ARG A O 1
ATOM 783 N N . VAL A 1 98 ? 15.642 19.349 -7.271 1.00 92.19 98 VAL A N 1
ATOM 784 C CA . VAL A 1 98 ? 14.873 18.443 -8.149 1.00 92.19 98 VAL A CA 1
ATOM 785 C C . VAL A 1 98 ? 15.734 17.816 -9.250 1.00 92.19 98 VAL A C 1
ATOM 787 O O . VAL A 1 98 ? 15.696 16.603 -9.426 1.00 92.19 98 VAL A O 1
ATOM 790 N N . ALA A 1 99 ? 16.543 18.612 -9.954 1.00 94.44 99 ALA A N 1
ATOM 791 C CA . ALA A 1 99 ? 17.377 18.110 -11.050 1.00 94.44 99 ALA A CA 1
ATOM 792 C C . ALA A 1 99 ? 18.401 17.063 -10.576 1.00 94.44 99 ALA A C 1
ATOM 794 O O . ALA A 1 99 ? 18.626 16.061 -11.251 1.00 94.44 99 ALA A O 1
ATOM 795 N N . ASP A 1 100 ? 18.970 17.264 -9.386 1.00 92.69 100 ASP A N 1
ATOM 796 C CA . ASP A 1 100 ? 19.922 16.324 -8.792 1.00 92.69 100 ASP A CA 1
ATOM 797 C C . ASP A 1 100 ? 19.233 15.017 -8.386 1.00 92.69 100 ASP A C 1
ATOM 799 O O . ASP A 1 100 ? 19.767 13.935 -8.618 1.00 92.69 100 ASP A O 1
ATOM 803 N N . ALA A 1 101 ? 18.019 15.108 -7.835 1.00 92.69 101 ALA A N 1
ATOM 804 C CA . ALA A 1 101 ? 17.204 13.947 -7.501 1.00 92.69 101 ALA A CA 1
ATOM 805 C C . ALA A 1 101 ? 16.857 13.119 -8.753 1.00 92.69 101 ALA A C 1
ATOM 807 O O . ALA A 1 101 ? 16.985 11.894 -8.745 1.00 92.69 101 ALA A O 1
ATOM 808 N N . GLU A 1 102 ? 16.447 13.772 -9.843 1.00 91.19 102 GLU A N 1
ATOM 809 C CA . GLU A 1 102 ? 16.149 13.105 -11.117 1.00 91.19 102 GLU A CA 1
ATOM 810 C C . GLU A 1 102 ? 17.393 12.477 -11.751 1.00 91.19 102 GLU A C 1
ATOM 812 O O . GLU A 1 102 ? 17.341 11.325 -12.187 1.00 91.19 102 GLU A O 1
ATOM 817 N N . GLY A 1 103 ? 18.521 13.194 -11.748 1.00 96.38 103 GLY A N 1
ATOM 818 C CA . GLY A 1 103 ? 19.794 12.685 -12.253 1.00 96.38 103 GLY A CA 1
ATOM 819 C C . GLY A 1 103 ? 20.289 11.464 -11.477 1.00 96.38 103 GLY A C 1
ATOM 820 O O . GLY A 1 103 ? 20.721 10.482 -12.080 1.00 96.38 103 GLY A O 1
ATOM 821 N N . LEU A 1 104 ? 20.160 11.484 -10.147 1.00 96.31 104 LEU A N 1
ATOM 822 C CA . LEU A 1 104 ? 20.515 10.357 -9.286 1.00 96.31 104 LEU A CA 1
ATOM 823 C C . LEU A 1 104 ? 19.661 9.115 -9.591 1.00 96.31 104 LEU A C 1
ATOM 825 O O . LEU A 1 104 ? 20.197 8.013 -9.729 1.00 96.31 104 LEU A O 1
ATOM 829 N N . MET A 1 105 ? 18.345 9.286 -9.751 1.00 94.19 105 MET A N 1
ATOM 830 C CA . MET A 1 105 ? 17.441 8.186 -10.105 1.00 94.19 105 MET A CA 1
ATOM 831 C C . MET A 1 105 ? 17.743 7.611 -11.495 1.00 94.19 105 MET A C 1
ATOM 833 O O . MET A 1 105 ? 17.754 6.392 -11.660 1.00 94.19 105 MET A O 1
ATOM 837 N N . GLU A 1 106 ? 18.021 8.450 -12.494 1.00 95.12 106 GLU A N 1
ATOM 838 C CA . GLU A 1 106 ? 18.370 7.968 -13.835 1.00 95.12 106 GLU A CA 1
ATOM 839 C C . GLU A 1 106 ? 19.724 7.248 -13.853 1.00 95.12 106 GLU A C 1
ATOM 841 O O . GLU A 1 106 ? 19.843 6.186 -14.464 1.00 95.12 106 GLU A O 1
ATOM 846 N N . SER A 1 107 ? 20.718 7.765 -13.126 1.00 95.25 107 SER A N 1
ATOM 847 C CA . SER A 1 107 ? 22.020 7.110 -12.974 1.00 95.25 107 SER A CA 1
ATOM 848 C C . SER A 1 107 ? 21.868 5.711 -12.370 1.00 95.25 107 SER A C 1
ATOM 850 O O . SER A 1 107 ? 22.320 4.723 -12.956 1.00 95.25 107 SER A O 1
ATOM 852 N N . LYS A 1 108 ? 21.122 5.588 -11.260 1.00 93.75 108 LYS A N 1
ATOM 853 C CA . LYS A 1 108 ? 20.891 4.279 -10.637 1.00 93.75 108 LYS A CA 1
ATOM 854 C C . LYS A 1 108 ? 20.109 3.335 -11.553 1.00 93.75 108 LYS A C 1
ATOM 856 O O . LYS A 1 108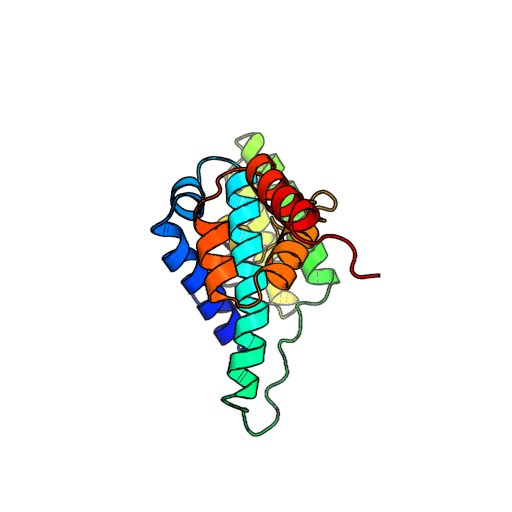 ? 20.414 2.148 -11.610 1.00 93.75 108 LYS A O 1
ATOM 861 N N . ARG A 1 109 ? 19.132 3.843 -12.313 1.00 92.44 109 ARG A N 1
ATOM 862 C CA . ARG A 1 109 ? 18.380 3.050 -13.301 1.00 92.44 109 ARG A CA 1
ATOM 863 C C . ARG A 1 109 ? 19.306 2.418 -14.348 1.00 92.44 109 ARG A C 1
ATOM 865 O O . ARG A 1 109 ? 19.096 1.267 -14.725 1.00 92.44 109 ARG A O 1
ATOM 872 N N . GLN A 1 110 ? 20.310 3.158 -14.820 1.00 90.88 110 GLN A N 1
ATOM 873 C CA . GLN A 1 110 ? 21.292 2.666 -15.792 1.00 90.88 110 GLN A CA 1
ATOM 874 C C . GLN A 1 110 ? 22.245 1.636 -15.175 1.00 90.88 110 GLN A C 1
ATOM 876 O O . GLN A 1 110 ? 22.503 0.605 -15.794 1.00 90.88 110 GLN A O 1
ATOM 881 N N . GLU A 1 111 ? 22.708 1.873 -13.945 1.00 90.00 111 GLU A N 1
ATOM 882 C CA . GLU A 1 111 ? 23.516 0.912 -13.180 1.00 90.00 111 GLU A CA 1
ATOM 883 C C . GLU A 1 111 ? 22.791 -0.426 -13.001 1.00 90.00 111 GLU A C 1
ATOM 885 O O . GLU A 1 111 ? 23.340 -1.487 -13.298 1.00 90.00 111 GLU A O 1
ATOM 890 N N . LEU A 1 112 ? 21.526 -0.374 -12.583 1.00 82.81 112 LEU A N 1
ATOM 891 C CA . LEU A 1 112 ? 20.689 -1.555 -12.394 1.00 82.81 112 LEU A CA 1
ATOM 892 C C . LEU A 1 112 ? 20.457 -2.300 -13.714 1.00 82.81 112 LEU A C 1
ATOM 894 O O . LEU A 1 112 ? 20.563 -3.525 -13.750 1.00 82.81 112 LEU A O 1
ATOM 898 N N . ALA A 1 113 ? 20.247 -1.580 -14.819 1.00 81.81 113 ALA A N 1
ATOM 899 C CA . ALA A 1 113 ? 20.124 -2.194 -16.140 1.00 81.81 113 ALA A CA 1
ATOM 900 C C . ALA A 1 113 ? 21.406 -2.934 -16.564 1.00 81.81 113 ALA A C 1
ATOM 902 O O . ALA A 1 113 ? 21.318 -4.011 -17.152 1.00 81.81 113 ALA A O 1
ATOM 903 N N . ALA A 1 114 ? 22.590 -2.406 -16.229 1.00 84.25 114 ALA A N 1
ATOM 904 C CA . ALA A 1 114 ? 23.867 -3.077 -16.487 1.00 84.25 114 ALA A CA 1
ATOM 905 C C . ALA A 1 114 ? 24.052 -4.359 -15.651 1.00 84.25 114 ALA A C 1
ATOM 907 O O . ALA A 1 114 ? 24.761 -5.272 -16.066 1.00 84.25 114 ALA A O 1
ATOM 908 N N . GLN A 1 115 ? 23.383 -4.446 -14.500 1.00 77.50 115 GLN A N 1
ATOM 909 C CA . GLN A 1 115 ? 23.345 -5.628 -13.633 1.00 77.50 115 GLN A CA 1
ATOM 910 C C . GLN A 1 115 ? 22.222 -6.617 -14.006 1.00 77.50 115 GLN A C 1
ATOM 912 O O . GLN A 1 115 ? 22.055 -7.634 -13.335 1.00 77.50 115 GLN A O 1
ATOM 917 N N . GLY A 1 116 ? 21.459 -6.338 -15.070 1.00 75.38 116 GLY A N 1
ATOM 918 C CA . GLY A 1 116 ? 20.350 -7.174 -15.541 1.00 75.38 116 GLY A CA 1
ATOM 919 C C . GLY A 1 116 ? 18.980 -6.828 -14.945 1.00 75.38 116 GLY A C 1
ATOM 920 O O . GLY A 1 116 ? 18.000 -7.505 -15.249 1.00 75.38 116 GLY A O 1
ATOM 921 N N . TYR A 1 117 ? 18.878 -5.767 -14.139 1.00 73.25 117 TYR A N 1
ATOM 922 C CA . TYR A 1 117 ? 17.621 -5.276 -13.571 1.00 73.25 117 TYR A CA 1
ATOM 923 C C . TYR A 1 117 ? 17.060 -4.128 -14.410 1.00 73.25 117 TYR A C 1
ATOM 925 O O . TYR A 1 117 ? 17.420 -2.959 -14.258 1.00 73.25 117 TYR A O 1
ATOM 933 N N . TYR A 1 118 ? 16.147 -4.456 -15.318 1.00 76.81 118 TYR A N 1
ATOM 934 C CA . TYR A 1 118 ? 15.593 -3.476 -16.245 1.00 76.81 118 TYR A CA 1
ATOM 935 C C . TYR A 1 118 ? 14.437 -2.689 -15.629 1.00 76.81 118 TYR A C 1
ATOM 937 O O . TYR A 1 118 ? 13.303 -3.151 -15.552 1.00 76.81 118 TYR A O 1
ATOM 945 N N . ILE A 1 119 ? 14.718 -1.440 -15.260 1.00 73.12 119 ILE A N 1
ATOM 946 C CA . ILE A 1 119 ? 13.710 -0.482 -14.804 1.00 73.12 119 ILE A CA 1
ATOM 947 C C . ILE A 1 119 ? 13.429 0.512 -15.934 1.00 73.12 119 ILE A C 1
ATOM 949 O O . ILE A 1 119 ? 14.323 1.233 -16.387 1.00 73.12 119 ILE A O 1
ATOM 953 N N . ARG A 1 120 ? 12.170 0.578 -16.391 1.00 75.88 120 ARG A N 1
ATOM 954 C CA . ARG A 1 120 ? 11.750 1.492 -17.473 1.00 75.88 120 ARG A CA 1
ATOM 955 C C . ARG A 1 120 ? 11.925 2.958 -17.085 1.00 75.88 120 ARG A C 1
ATOM 957 O O . ARG A 1 120 ? 12.362 3.768 -17.895 1.00 75.88 120 ARG A O 1
ATOM 964 N N . ARG A 1 121 ? 11.522 3.305 -15.862 1.00 79.56 121 ARG A N 1
ATOM 965 C CA . ARG A 1 121 ? 11.616 4.656 -15.307 1.00 79.56 121 ARG A CA 1
ATOM 966 C C . ARG A 1 121 ? 11.674 4.567 -13.789 1.00 79.56 121 ARG A C 1
ATOM 968 O O . ARG A 1 121 ? 10.743 4.042 -13.187 1.00 79.56 121 ARG A O 1
ATOM 975 N N . LEU A 1 122 ? 12.741 5.101 -13.205 1.00 82.88 122 LEU A N 1
ATOM 976 C CA . LEU A 1 122 ? 12.902 5.224 -11.761 1.00 82.88 122 LEU A CA 1
ATOM 977 C C . LEU A 1 122 ? 12.488 6.642 -11.356 1.00 82.88 122 LEU A C 1
ATOM 979 O O . LEU A 1 122 ? 13.050 7.618 -11.845 1.00 82.88 122 LEU A O 1
ATOM 983 N N . ASN A 1 123 ? 11.431 6.764 -10.560 1.00 84.50 123 ASN A N 1
ATOM 984 C CA . ASN A 1 123 ? 10.901 8.044 -10.096 1.00 84.50 123 ASN A CA 1
ATOM 985 C C . ASN A 1 123 ? 10.239 7.891 -8.715 1.00 84.50 123 ASN A C 1
ATOM 987 O O . ASN A 1 123 ? 10.114 6.787 -8.193 1.00 84.50 123 ASN A O 1
ATOM 991 N N . GLN A 1 124 ? 9.765 8.998 -8.139 1.00 73.50 124 GLN A N 1
ATOM 992 C CA . GLN A 1 124 ? 9.038 8.998 -6.859 1.00 73.50 124 GLN A CA 1
ATOM 993 C C . GLN A 1 124 ? 7.857 8.008 -6.839 1.00 73.50 124 GLN A C 1
ATOM 995 O O . GLN A 1 124 ? 7.666 7.283 -5.866 1.00 73.50 124 GLN A O 1
ATOM 1000 N N . ALA A 1 125 ? 7.102 7.922 -7.941 1.00 64.19 125 ALA A N 1
ATOM 1001 C CA . ALA A 1 125 ? 5.990 6.983 -8.063 1.00 64.19 125 ALA A CA 1
ATOM 1002 C C . ALA A 1 125 ? 6.459 5.520 -8.065 1.00 64.19 125 ALA A C 1
ATOM 1004 O O . ALA A 1 125 ? 5.802 4.682 -7.467 1.00 64.19 125 ALA A O 1
ATOM 1005 N N . TYR A 1 126 ? 7.609 5.215 -8.672 1.00 73.38 126 TYR A N 1
ATOM 1006 C CA . TYR A 1 126 ? 8.210 3.882 -8.643 1.00 73.38 126 TYR A CA 1
ATOM 1007 C C . TYR A 1 126 ? 8.506 3.440 -7.206 1.00 73.38 126 TYR A C 1
ATOM 1009 O O . TYR A 1 126 ? 8.154 2.331 -6.827 1.00 73.38 126 TYR A O 1
ATOM 1017 N N . PHE A 1 127 ? 9.085 4.309 -6.373 1.00 70.69 127 PHE A N 1
ATOM 1018 C CA . PHE A 1 127 ? 9.329 3.972 -4.966 1.00 70.69 127 PHE A CA 1
ATOM 1019 C C . PHE A 1 127 ? 8.034 3.727 -4.181 1.00 70.69 127 PHE A C 1
ATOM 1021 O O . PHE A 1 127 ? 8.008 2.848 -3.321 1.00 70.69 127 PHE A O 1
ATOM 1028 N N . ALA A 1 128 ? 6.970 4.482 -4.482 1.00 57.56 128 ALA A N 1
ATOM 1029 C CA . ALA A 1 128 ? 5.648 4.301 -3.877 1.00 57.56 128 ALA A CA 1
ATOM 1030 C C . ALA A 1 128 ? 5.061 2.937 -4.244 1.00 57.56 128 ALA A C 1
ATOM 1032 O O . ALA A 1 128 ? 4.562 2.231 -3.381 1.00 57.56 128 ALA A O 1
ATOM 1033 N N . PHE A 1 129 ? 5.239 2.549 -5.503 1.00 52.06 129 PHE A N 1
ATOM 1034 C CA . PHE A 1 129 ? 4.715 1.319 -6.074 1.00 52.06 129 PHE A CA 1
ATOM 1035 C C . PHE A 1 129 ? 5.394 0.033 -5.584 1.00 52.06 129 PHE A C 1
ATOM 1037 O O . PHE A 1 129 ? 4.832 -1.048 -5.675 1.00 52.06 129 PHE A O 1
ATOM 1044 N N . PHE A 1 130 ? 6.627 0.145 -5.096 1.00 59.25 130 PHE A N 1
ATOM 1045 C CA . PHE A 1 130 ? 7.449 -0.991 -4.671 1.00 59.25 130 PHE A CA 1
ATOM 1046 C C . PHE A 1 130 ? 7.394 -1.274 -3.169 1.00 59.25 130 PHE A C 1
ATOM 1048 O O . PHE A 1 130 ? 8.267 -1.970 -2.652 1.00 59.25 130 PHE A O 1
ATOM 1055 N N . GLY A 1 131 ? 6.460 -0.655 -2.441 1.00 50.62 131 GLY A N 1
ATOM 1056 C CA . GLY A 1 131 ? 6.421 -0.753 -0.980 1.00 50.62 131 GLY A CA 1
ATOM 1057 C C . GLY A 1 131 ? 7.687 -0.201 -0.305 1.00 50.62 131 GLY A C 1
ATOM 1058 O O . GLY A 1 131 ? 7.896 -0.380 0.888 1.00 50.62 131 GLY A O 1
ATOM 1059 N N . LEU A 1 132 ? 8.560 0.525 -1.019 1.00 51.41 132 LEU A N 1
ATOM 1060 C CA . LEU A 1 132 ? 9.820 1.032 -0.455 1.00 51.41 132 LEU A CA 1
ATOM 1061 C C . LEU A 1 132 ? 9.596 2.199 0.512 1.00 51.41 132 LEU A C 1
ATOM 1063 O O . LEU A 1 132 ? 10.507 2.564 1.254 1.00 51.41 132 LEU A O 1
ATOM 1067 N N . TYR A 1 133 ? 8.394 2.780 0.532 1.00 40.41 133 TYR A N 1
ATOM 1068 C CA . TYR A 1 133 ? 7.938 3.662 1.611 1.00 40.41 133 TYR A CA 1
ATOM 1069 C C . TYR A 1 133 ? 7.415 2.895 2.825 1.00 40.41 133 TYR A C 1
ATOM 1071 O O . TYR A 1 133 ? 7.487 3.428 3.931 1.00 40.41 133 TYR A O 1
ATOM 1079 N N . ALA A 1 134 ? 6.937 1.665 2.625 1.00 36.81 134 ALA A N 1
ATOM 1080 C CA . ALA A 1 134 ? 6.394 0.809 3.669 1.00 36.81 134 ALA A CA 1
ATOM 1081 C C . ALA A 1 134 ? 7.484 0.148 4.522 1.00 36.81 134 ALA A C 1
ATOM 1083 O O . ALA A 1 134 ? 7.147 -0.466 5.525 1.00 36.81 134 ALA A O 1
ATOM 1084 N N . ASP A 1 135 ? 8.778 0.322 4.197 1.00 42.59 135 ASP A N 1
ATOM 1085 C CA . ASP A 1 135 ? 9.855 -0.469 4.816 1.00 42.59 135 ASP A CA 1
ATOM 1086 C C . ASP A 1 135 ? 11.132 0.330 5.223 1.00 42.59 135 ASP A C 1
ATOM 1088 O O . ASP A 1 135 ? 12.279 -0.096 5.073 1.00 42.59 135 ASP A O 1
ATOM 1092 N N . ASN A 1 136 ? 10.943 1.536 5.766 1.00 33.12 136 ASN A N 1
ATOM 1093 C CA . ASN A 1 136 ? 11.836 2.133 6.769 1.00 33.12 136 ASN A CA 1
ATOM 1094 C C . ASN A 1 136 ? 12.017 1.139 7.955 1.00 33.12 136 ASN A C 1
ATOM 1096 O O . ASN A 1 136 ? 11.079 0.435 8.296 1.00 33.12 136 ASN A O 1
ATOM 1100 N N . PRO A 1 137 ? 13.140 1.072 8.688 1.00 32.56 137 PRO A N 1
ATOM 1101 C CA . PRO A 1 137 ? 13.173 0.349 9.972 1.00 32.56 137 PRO A CA 1
ATOM 1102 C C . PRO A 1 137 ? 12.234 0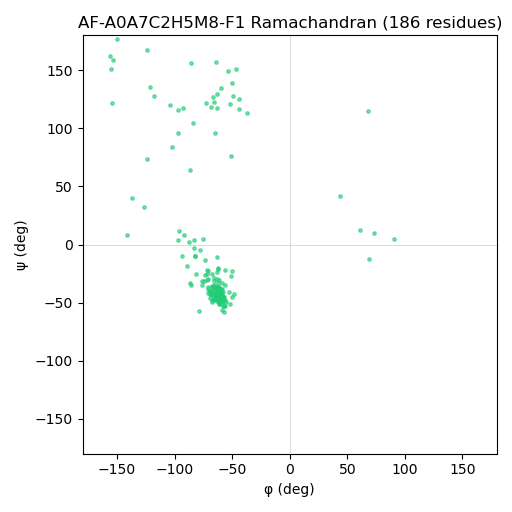.964 11.032 1.00 32.56 137 PRO A C 1
ATOM 1104 O O . PRO A 1 137 ? 11.982 0.363 12.067 1.00 32.56 137 PRO A O 1
ATOM 1107 N N . ALA A 1 138 ? 11.686 2.157 10.766 1.00 31.66 138 ALA A N 1
ATOM 1108 C CA . ALA A 1 138 ? 10.534 2.717 11.481 1.00 31.66 138 ALA A CA 1
ATOM 1109 C C . ALA A 1 138 ? 9.169 2.208 10.961 1.00 31.66 138 ALA A C 1
ATOM 1111 O O . ALA A 1 138 ? 8.126 2.586 11.481 1.00 31.66 138 ALA A O 1
ATOM 1112 N N . SER A 1 139 ? 9.173 1.389 9.914 1.00 32.62 139 SER A N 1
ATOM 1113 C CA . SER A 1 139 ? 8.022 0.756 9.282 1.00 32.62 139 SER A CA 1
ATOM 1114 C C . SER A 1 139 ? 8.164 -0.770 9.158 1.00 32.62 139 SER A C 1
ATOM 1116 O O . SER A 1 139 ? 7.406 -1.395 8.423 1.00 32.62 139 SER A O 1
ATOM 1118 N N . THR A 1 140 ? 8.856 -1.392 10.123 1.00 36.47 140 THR A N 1
ATOM 1119 C CA . THR A 1 140 ? 8.089 -2.249 11.051 1.00 36.47 140 THR A CA 1
ATOM 1120 C C . THR A 1 140 ? 6.925 -1.415 11.569 1.00 36.47 140 THR A C 1
ATOM 1122 O O . THR A 1 140 ? 6.985 -0.796 12.630 1.00 36.47 140 THR A O 1
ATOM 1125 N N . SER A 1 141 ? 5.929 -1.258 10.703 1.00 46.94 141 SER A N 1
ATOM 1126 C CA . SER A 1 141 ? 4.800 -0.394 10.911 1.00 46.94 141 SER A CA 1
ATOM 1127 C C . SER A 1 141 ? 4.132 -0.989 12.120 1.00 46.94 141 SER A C 1
ATOM 1129 O O . SER A 1 141 ? 3.710 -2.143 12.093 1.00 46.94 141 SER A O 1
ATOM 1131 N N . VAL A 1 142 ? 4.060 -0.220 13.197 1.00 55.00 142 VAL A N 1
ATOM 1132 C CA . VAL A 1 142 ? 3.284 -0.592 14.375 1.00 55.00 142 VAL A CA 1
ATOM 1133 C C . VAL A 1 142 ? 1.856 -1.008 13.948 1.00 55.00 142 VAL A C 1
ATOM 1135 O O . VAL A 1 142 ? 1.224 -1.816 14.623 1.00 55.00 142 VAL A O 1
ATOM 1138 N N . MET A 1 143 ? 1.386 -0.552 12.773 1.00 65.06 143 MET A N 1
ATOM 1139 C CA . MET A 1 143 ? 0.118 -0.927 12.146 1.00 65.06 143 MET A CA 1
ATOM 1140 C C . MET A 1 143 ? 0.078 -2.326 11.517 1.00 65.06 143 MET A C 1
ATOM 1142 O O . MET A 1 143 ? -0.995 -2.912 11.520 1.00 65.06 143 MET A O 1
ATOM 1146 N N . GLY A 1 144 ? 1.176 -2.883 10.993 1.00 65.81 144 GLY A N 1
ATOM 1147 C CA . GLY A 1 144 ? 1.175 -4.195 10.320 1.00 65.81 144 GLY A CA 1
ATOM 1148 C C . GLY A 1 144 ? 0.646 -5.317 11.227 1.00 65.81 144 GLY A C 1
ATOM 1149 O O . GLY A 1 144 ? -0.415 -5.876 10.943 1.00 65.81 144 GLY A O 1
ATOM 1150 N N . PRO A 1 145 ? 1.267 -5.550 12.400 1.00 73.25 145 PRO A N 1
ATOM 1151 C CA . PRO A 1 145 ? 0.761 -6.506 13.386 1.00 73.25 145 PRO A CA 1
ATOM 1152 C C . PRO A 1 145 ? -0.663 -6.192 13.880 1.00 73.25 145 PRO A C 1
ATOM 1154 O O . PRO A 1 145 ? -1.439 -7.104 14.165 1.00 73.25 145 PRO A O 1
ATOM 1157 N N . LYS A 1 146 ? -1.043 -4.906 13.969 1.00 79.25 146 LYS A N 1
ATOM 1158 C CA . LYS A 1 146 ? -2.408 -4.487 14.346 1.00 79.25 146 LYS A CA 1
ATOM 1159 C C . LYS A 1 146 ? -3.433 -4.869 13.273 1.00 79.25 146 LYS A C 1
ATOM 1161 O O . LYS A 1 146 ? -4.516 -5.348 13.606 1.00 79.25 146 LYS A O 1
ATOM 1166 N N . LEU A 1 147 ? -3.100 -4.680 11.996 1.00 84.56 147 LEU A N 1
ATOM 1167 C CA . LEU A 1 147 ? -3.939 -5.041 10.853 1.00 84.56 147 LEU A CA 1
ATOM 1168 C C . LEU A 1 147 ? -4.055 -6.556 10.697 1.00 84.56 147 LEU A C 1
ATOM 1170 O O . LEU A 1 147 ? -5.155 -7.040 10.448 1.00 84.56 147 LEU A O 1
ATOM 1174 N N . GLU A 1 148 ? -2.973 -7.308 10.906 1.00 78.12 148 GLU A N 1
ATOM 1175 C CA . GLU A 1 148 ? -3.004 -8.775 10.942 1.00 78.12 148 GLU A CA 1
ATOM 1176 C C . GLU A 1 148 ? -3.916 -9.289 12.059 1.00 78.12 148 GLU A C 1
ATOM 1178 O O . GLU A 1 148 ? -4.773 -10.144 11.823 1.00 78.12 148 GLU A O 1
ATOM 1183 N N . LEU A 1 149 ? -3.798 -8.727 13.266 1.00 79.50 149 LEU A N 1
ATOM 1184 C CA . LEU A 1 149 ? -4.669 -9.075 14.386 1.00 79.50 149 LEU A CA 1
ATOM 1185 C C . LEU A 1 149 ? -6.138 -8.763 14.065 1.00 79.50 149 LEU A C 1
ATOM 1187 O O . LEU A 1 149 ? -7.011 -9.618 14.236 1.00 79.50 149 LEU A O 1
ATOM 1191 N N . LEU A 1 150 ? -6.409 -7.566 13.540 1.00 87.56 150 LEU A N 1
ATOM 1192 C CA . LEU A 1 150 ? -7.744 -7.162 13.110 1.00 87.56 150 LEU A CA 1
ATOM 1193 C C . LEU A 1 150 ? -8.281 -8.084 12.003 1.00 87.56 150 LEU A C 1
ATOM 1195 O O . LEU A 1 150 ? -9.451 -8.472 12.030 1.00 87.56 150 LEU A O 1
ATOM 1199 N N . ARG A 1 151 ? -7.432 -8.485 11.049 1.00 87.12 151 ARG A N 1
ATOM 1200 C CA . ARG A 1 151 ? -7.777 -9.422 9.978 1.00 87.12 151 ARG A CA 1
ATOM 1201 C C . ARG A 1 151 ? -8.150 -10.785 10.540 1.00 87.12 151 ARG A C 1
ATOM 1203 O O . ARG A 1 151 ? -9.189 -11.319 10.144 1.00 87.12 151 ARG A O 1
ATOM 1210 N N . LEU A 1 152 ? -7.348 -11.343 11.445 1.00 83.31 152 LEU A N 1
ATOM 1211 C CA . LEU A 1 152 ? -7.623 -12.626 12.097 1.00 83.31 152 LEU A CA 1
ATOM 1212 C C . LEU A 1 152 ? -8.973 -12.591 12.826 1.00 83.31 152 LEU A C 1
ATOM 1214 O O . LEU A 1 152 ? -9.799 -13.487 12.651 1.00 83.31 152 LEU A O 1
ATOM 1218 N N . GLN A 1 153 ? -9.235 -11.520 13.575 1.00 81.50 153 GLN A N 1
ATOM 1219 C CA . GLN A 1 153 ? -10.465 -11.358 14.355 1.00 81.50 153 GLN A CA 1
ATOM 1220 C C . GLN A 1 153 ? -11.711 -11.095 13.501 1.00 81.50 153 GLN A C 1
ATOM 1222 O O . GLN A 1 153 ? -12.809 -11.515 13.866 1.00 81.50 153 GLN A O 1
ATOM 1227 N N . ALA A 1 154 ? -11.570 -10.443 12.345 1.00 88.94 154 ALA A N 1
ATOM 1228 C CA . ALA A 1 154 ? -12.696 -10.148 11.461 1.00 88.94 154 ALA A CA 1
ATOM 1229 C C . ALA A 1 154 ? -13.397 -11.411 10.918 1.00 88.94 154 ALA A C 1
ATOM 1231 O O . ALA A 1 154 ? -14.543 -11.336 10.459 1.00 88.94 154 ALA A O 1
ATOM 1232 N N . GLY A 1 155 ? -12.719 -12.568 10.925 1.00 85.12 155 GLY A N 1
ATOM 1233 C CA . GLY A 1 155 ? -13.250 -13.867 10.491 1.00 85.12 155 GLY A CA 1
ATOM 1234 C C . GLY A 1 155 ? -13.507 -13.995 8.983 1.00 85.12 155 GLY A C 1
ATOM 1235 O O . GLY A 1 155 ? -13.709 -15.095 8.481 1.00 85.12 155 GLY A O 1
ATOM 1236 N N . SER A 1 156 ? -13.480 -12.890 8.237 1.00 91.69 156 SER A N 1
ATOM 1237 C CA . SER A 1 156 ? -13.524 -12.870 6.776 1.00 91.69 156 SER A CA 1
ATOM 1238 C C . SER A 1 156 ? -12.884 -11.596 6.234 1.00 91.69 156 SER A C 1
ATOM 1240 O O . SER A 1 156 ? -12.970 -10.532 6.854 1.00 91.69 156 SER A O 1
ATOM 1242 N N . LEU A 1 157 ? -12.318 -11.692 5.031 1.00 93.69 157 LEU A N 1
ATOM 1243 C CA . LEU A 1 157 ? -11.706 -10.560 4.342 1.00 93.69 157 LEU A CA 1
ATOM 1244 C C . LEU A 1 157 ? -12.710 -9.433 4.049 1.00 93.69 157 LEU A C 1
ATOM 1246 O O . LEU A 1 157 ? -12.385 -8.258 4.183 1.00 93.69 157 LEU A O 1
ATOM 1250 N N . ARG A 1 158 ? -13.966 -9.780 3.726 1.00 95.06 158 ARG A N 1
ATOM 1251 C CA . ARG A 1 158 ? -15.056 -8.804 3.551 1.00 95.06 158 ARG A CA 1
ATOM 1252 C C . ARG A 1 158 ? -15.233 -7.949 4.801 1.00 95.06 158 ARG A C 1
ATOM 1254 O O . ARG A 1 158 ? -15.244 -6.727 4.708 1.00 95.06 158 ARG A O 1
ATOM 1261 N N . ARG A 1 159 ? -15.378 -8.593 5.961 1.00 94.56 159 ARG A N 1
ATOM 1262 C CA . ARG A 1 159 ? -15.643 -7.900 7.226 1.00 94.56 159 ARG A CA 1
ATOM 1263 C C . ARG A 1 159 ? -14.443 -7.055 7.651 1.00 94.56 159 ARG A C 1
ATOM 1265 O O . ARG A 1 159 ? -14.628 -5.950 8.154 1.00 94.56 159 ARG A O 1
ATOM 1272 N N . PHE A 1 160 ? -13.232 -7.540 7.374 1.00 95.81 160 PHE A N 1
ATOM 1273 C CA . PHE A 1 160 ? -11.999 -6.775 7.537 1.00 95.81 160 PHE A CA 1
ATOM 1274 C C . PHE A 1 160 ? -12.025 -5.497 6.686 1.00 95.81 160 PHE A C 1
ATOM 1276 O O . PHE A 1 160 ? -11.964 -4.405 7.244 1.00 95.81 160 PHE A O 1
ATOM 1283 N N . LEU A 1 161 ? -12.232 -5.608 5.367 1.00 96.69 161 LEU A N 1
ATOM 1284 C CA . LEU A 1 161 ? -12.305 -4.461 4.451 1.00 96.69 161 LEU A CA 1
ATOM 1285 C C . LEU A 1 161 ? -13.427 -3.478 4.806 1.00 96.69 161 LEU A C 1
ATOM 1287 O O . LEU A 1 161 ? -13.240 -2.267 4.720 1.00 96.69 161 LEU A O 1
ATOM 1291 N N . GLU A 1 162 ? -14.600 -3.972 5.203 1.00 96.50 162 GLU A N 1
ATOM 1292 C CA . GLU A 1 162 ? -15.720 -3.132 5.647 1.00 96.50 162 GLU A CA 1
ATOM 1293 C C . GLU A 1 162 ? -15.392 -2.332 6.911 1.00 96.50 162 GLU A C 1
ATOM 1295 O O . GLU A 1 162 ? -15.904 -1.222 7.065 1.00 96.50 162 GLU A O 1
ATOM 1300 N N . THR A 1 163 ? -14.515 -2.870 7.760 1.00 95.25 163 THR A N 1
ATOM 1301 C CA . THR A 1 163 ? -14.029 -2.229 8.984 1.00 95.25 163 THR A CA 1
ATOM 1302 C C . THR A 1 163 ? -12.950 -1.192 8.673 1.00 95.25 163 THR A C 1
ATOM 1304 O O . THR A 1 163 ? -13.119 -0.011 8.975 1.00 95.25 163 THR A O 1
ATOM 1307 N N . VAL A 1 164 ? -11.859 -1.597 8.013 1.00 95.75 164 VAL A N 1
ATOM 1308 C CA . VAL A 1 164 ? -10.695 -0.719 7.789 1.00 95.75 164 VAL A CA 1
ATOM 1309 C C . VAL A 1 164 ? -10.955 0.387 6.771 1.00 95.75 164 VAL A C 1
ATOM 1311 O O . VAL A 1 164 ? -10.307 1.422 6.806 1.00 95.75 164 VAL A O 1
ATOM 1314 N N . ARG A 1 165 ? -11.943 0.254 5.878 1.00 97.12 165 ARG A N 1
ATOM 1315 C CA . ARG A 1 165 ? -12.239 1.333 4.918 1.00 97.12 165 ARG A CA 1
ATOM 1316 C C . ARG A 1 165 ? -12.688 2.640 5.588 1.00 97.12 165 ARG A C 1
ATOM 1318 O O . ARG A 1 165 ? -12.648 3.688 4.947 1.00 97.12 165 ARG A O 1
ATOM 1325 N N . ALA A 1 166 ? -13.160 2.577 6.837 1.00 96.88 166 ALA A N 1
ATOM 1326 C CA . ALA A 1 166 ? -13.721 3.714 7.560 1.00 96.88 166 ALA A CA 1
ATOM 1327 C C . ALA A 1 166 ? -12.693 4.526 8.364 1.00 96.88 166 ALA A C 1
ATOM 1329 O O . ALA A 1 166 ? -12.994 5.670 8.695 1.00 96.88 166 ALA A O 1
ATOM 1330 N N . ILE A 1 167 ? -11.515 3.967 8.659 1.00 95.50 167 ILE A N 1
ATOM 1331 C CA . ILE A 1 167 ? -10.507 4.626 9.501 1.00 95.50 167 ILE A CA 1
ATOM 1332 C C . ILE A 1 167 ? -9.605 5.564 8.699 1.00 95.50 167 ILE A C 1
ATOM 1334 O O . ILE A 1 167 ? -9.436 5.430 7.488 1.00 95.50 167 ILE A O 1
ATOM 1338 N N . THR A 1 168 ? -9.032 6.534 9.397 1.00 93.62 168 THR A N 1
ATOM 1339 C CA . THR A 1 168 ? -8.217 7.628 8.859 1.00 93.62 168 THR A CA 1
ATOM 1340 C C . THR A 1 168 ? -7.021 7.970 9.754 1.00 93.62 168 THR A C 1
ATOM 1342 O O . THR A 1 168 ? -6.340 8.961 9.509 1.00 93.62 168 THR A O 1
ATOM 1345 N N . SER A 1 169 ? -6.748 7.164 10.783 1.00 90.19 169 SER A N 1
ATOM 1346 C CA . SER A 1 169 ? -5.609 7.339 11.692 1.00 90.19 169 SER A CA 1
ATOM 1347 C C . SER A 1 169 ? -5.213 6.027 12.373 1.00 90.19 169 SER A C 1
ATOM 1349 O O . SER A 1 169 ? -6.011 5.089 12.452 1.00 90.19 169 SER A O 1
ATOM 1351 N N . GLU A 1 170 ? -3.996 5.974 12.917 1.00 86.31 170 GLU A N 1
ATOM 1352 C CA . GLU A 1 170 ? -3.521 4.879 13.764 1.00 86.31 170 GLU A CA 1
ATOM 1353 C C . GLU A 1 170 ? -4.349 4.756 15.046 1.00 86.31 170 GLU A C 1
ATOM 1355 O O . GLU A 1 170 ? -4.668 3.652 15.475 1.00 86.31 170 GLU A O 1
ATOM 1360 N N . ALA A 1 171 ? -4.763 5.883 15.627 1.00 89.19 171 ALA A N 1
ATOM 1361 C CA . ALA A 1 171 ? -5.563 5.894 16.849 1.00 89.19 171 ALA A CA 1
ATOM 1362 C C . ALA A 1 171 ? -6.926 5.199 16.663 1.00 89.19 171 ALA A C 1
ATOM 1364 O O . ALA A 1 171 ? -7.413 4.513 17.563 1.00 89.19 171 ALA A O 1
ATOM 1365 N N . GLU A 1 172 ? -7.547 5.342 15.490 1.00 93.62 172 GLU A N 1
ATOM 1366 C CA . GLU A 1 172 ? -8.781 4.623 15.159 1.00 93.62 172 GLU A CA 1
ATOM 1367 C C . GLU A 1 172 ? -8.532 3.123 14.946 1.00 93.62 172 GLU A C 1
ATOM 1369 O O . GLU A 1 172 ? -9.355 2.306 15.366 1.00 93.62 172 GLU A O 1
ATOM 1374 N N . LEU A 1 173 ? -7.390 2.742 14.359 1.00 91.62 173 LEU A N 1
ATOM 1375 C CA . LEU A 1 173 ? -6.969 1.338 14.279 1.00 91.62 173 LEU A CA 1
ATOM 1376 C C . LEU A 1 173 ? -6.778 0.736 15.681 1.00 91.62 173 LEU A C 1
ATOM 1378 O O . LEU A 1 173 ? -7.263 -0.364 15.951 1.00 91.62 173 LEU A O 1
ATOM 1382 N N . ASP A 1 174 ? -6.139 1.474 16.588 1.00 88.06 174 ASP A N 1
ATOM 1383 C CA . ASP A 1 174 ? -5.942 1.070 17.983 1.00 88.06 174 ASP A CA 1
ATOM 1384 C C . ASP A 1 174 ? -7.265 0.871 18.712 1.00 88.06 174 ASP A C 1
ATOM 1386 O O . ASP A 1 174 ? -7.458 -0.130 19.406 1.00 88.06 174 ASP A O 1
ATOM 1390 N N . ALA A 1 175 ? -8.208 1.792 18.514 1.00 90.31 175 ALA A N 1
ATOM 1391 C CA . ALA A 1 175 ? -9.539 1.679 19.087 1.00 90.31 175 ALA A CA 1
ATOM 1392 C C . ALA A 1 175 ? -10.268 0.416 18.597 1.00 90.31 175 ALA A C 1
ATOM 1394 O O . ALA A 1 175 ? -10.902 -0.268 19.402 1.00 90.31 175 ALA A O 1
ATOM 1395 N N . LEU A 1 176 ? -10.156 0.071 17.309 1.00 90.06 176 LEU A N 1
ATOM 1396 C CA . LEU A 1 176 ? -10.752 -1.149 16.754 1.00 90.06 176 LEU A CA 1
ATOM 1397 C C . LEU A 1 176 ? -10.136 -2.416 17.359 1.00 90.06 176 LEU A C 1
ATOM 1399 O O . LEU A 1 176 ? -10.864 -3.309 17.795 1.00 90.06 176 LEU A O 1
ATOM 1403 N N . VAL A 1 177 ? -8.806 -2.477 17.438 1.00 86.19 177 VAL A N 1
ATOM 1404 C CA . VAL A 1 177 ? -8.079 -3.605 18.042 1.00 86.19 177 VAL A CA 1
ATOM 1405 C C . VAL A 1 177 ? -8.433 -3.771 19.529 1.00 86.19 177 VAL A C 1
ATOM 1407 O O . VAL A 1 177 ? -8.656 -4.890 20.008 1.00 86.19 177 VAL A O 1
ATOM 1410 N N . ALA A 1 178 ? -8.549 -2.665 20.267 1.00 84.12 178 ALA A N 1
ATOM 1411 C CA . ALA A 1 178 ? -8.913 -2.676 21.682 1.00 84.12 178 ALA A CA 1
ATOM 1412 C C . ALA A 1 178 ? -10.367 -3.125 21.915 1.00 84.12 178 ALA A C 1
ATOM 1414 O O . ALA A 1 178 ? -10.622 -3.955 22.790 1.00 84.12 178 ALA A O 1
ATOM 1415 N N . GLN A 1 179 ? -11.320 -2.632 21.114 1.00 81.25 179 GLN A N 1
ATOM 1416 C CA . GLN A 1 179 ? -12.731 -3.033 21.200 1.00 81.25 179 GLN A CA 1
ATOM 1417 C C . GLN A 1 179 ? -12.913 -4.539 20.976 1.00 81.25 179 GLN A C 1
ATOM 1419 O O . GLN A 1 179 ? -13.710 -5.180 21.661 1.00 81.25 179 GLN A O 1
ATOM 1424 N N . LEU A 1 180 ? -12.143 -5.121 20.058 1.00 68.25 180 LEU A N 1
ATOM 1425 C CA . LEU A 1 180 ? -12.207 -6.551 19.758 1.00 68.25 180 LEU A CA 1
ATOM 1426 C C . LEU A 1 180 ? -11.520 -7.416 20.822 1.00 68.25 180 LEU A C 1
ATOM 1428 O O . LEU A 1 180 ? -11.991 -8.517 21.112 1.00 68.25 180 LEU A O 1
ATOM 1432 N N . SER A 1 181 ? -10.468 -6.898 21.461 1.00 62.88 181 SER A N 1
ATOM 1433 C CA . SER A 1 181 ? -9.832 -7.539 22.620 1.00 62.88 181 SER A CA 1
ATOM 1434 C C . SER A 1 181 ? -10.766 -7.573 23.837 1.00 62.88 181 SER A C 1
ATOM 1436 O O . SER A 1 181 ? -10.816 -8.572 24.547 1.00 62.88 181 SER A O 1
ATOM 1438 N N . ALA A 1 182 ? -11.568 -6.523 24.045 1.00 59.34 182 ALA A N 1
ATOM 1439 C CA . ALA A 1 182 ? -12.574 -6.473 25.109 1.00 59.34 182 ALA A CA 1
ATOM 1440 C C . ALA A 1 182 ? -13.811 -7.355 24.830 1.00 59.34 182 ALA A C 1
ATOM 1442 O O . ALA A 1 182 ? -14.469 -7.808 25.766 1.00 59.34 182 ALA A O 1
ATOM 1443 N N . ALA A 1 183 ? -14.129 -7.619 23.557 1.00 58.97 183 ALA A N 1
ATOM 1444 C CA . ALA A 1 183 ? -15.264 -8.450 23.145 1.00 58.97 183 ALA A CA 1
ATOM 1445 C C . ALA A 1 183 ? -14.988 -9.969 23.180 1.00 58.97 183 ALA A C 1
ATOM 1447 O O . ALA A 1 183 ? -15.926 -10.756 23.047 1.00 58.97 183 ALA A O 1
ATOM 1448 N N . SER A 1 184 ? -13.733 -10.390 23.372 1.00 47.56 184 SER A N 1
ATOM 1449 C CA . SER A 1 184 ? -13.355 -11.790 23.606 1.00 47.56 184 SER A CA 1
ATOM 1450 C C . SER A 1 184 ? -13.078 -12.017 25.096 1.00 47.56 184 SER A C 1
ATOM 1452 O O . SER A 1 184 ? -11.917 -11.965 25.504 1.00 47.56 184 SER A O 1
ATOM 1454 N N . PRO A 1 185 ? -14.091 -12.268 25.951 1.00 43.22 185 PRO A N 1
ATOM 1455 C CA . PRO A 1 185 ? -13.806 -12.725 27.298 1.00 43.22 185 PRO A CA 1
ATOM 1456 C C . PRO A 1 185 ? -13.116 -14.086 27.190 1.00 43.22 185 PRO A C 1
ATOM 1458 O O . PRO A 1 185 ? -13.576 -14.980 26.474 1.00 43.22 185 PRO A O 1
ATOM 1461 N N . THR A 1 186 ? -11.987 -14.207 27.885 1.00 43.84 186 THR A N 1
ATOM 1462 C CA . THR A 1 186 ? -11.240 -15.446 28.111 1.00 43.84 186 THR A CA 1
ATOM 1463 C C . THR A 1 186 ? -12.198 -16.615 28.299 1.00 43.84 186 THR A C 1
ATOM 1465 O O . THR A 1 186 ? -12.950 -16.657 29.276 1.00 43.84 186 THR A O 1
ATOM 1468 N N . ARG A 1 187 ? -12.196 -17.547 27.343 1.00 38.03 187 ARG A N 1
ATOM 1469 C CA . ARG A 1 187 ? -12.893 -18.820 27.506 1.00 38.03 187 ARG A CA 1
ATOM 1470 C C . ARG A 1 187 ? -12.064 -19.648 28.503 1.00 38.03 187 ARG A C 1
ATOM 1472 O O . ARG A 1 187 ? -10.869 -19.793 28.241 1.00 38.03 187 ARG A O 1
ATOM 1479 N N . PRO A 1 188 ? -12.640 -20.081 29.639 1.00 42.94 188 PRO A N 1
ATOM 1480 C CA . PRO A 1 188 ? -11.934 -20.903 30.620 1.00 42.94 188 PRO A CA 1
ATOM 1481 C C . PRO A 1 188 ? -11.526 -22.260 30.041 1.00 42.94 188 PRO A C 1
ATOM 1483 O O . PRO A 1 188 ? -12.193 -22.720 29.081 1.00 42.94 188 PRO A O 1
#

Foldseek 3Di:
DDDLDPQPLSVQLLVQLVVLLVVLCVFQLNVCCVVDLFSVLLSSLLSNVRSVVVSVVVCVVVPDPDDRPDPPPPPVVVLVVLLVLLVVLVVCVVVVNNVVSQVSQVVVQVVCVVVVRHDPGGDPVVCSSVCSSCDDVPNVPPCNVLLVLLCVLLVDPVSSSVQSSHDRHVVSSVVSSVVSVVVDDDDD

Nearest PDB structures (foldseek):
  3ezu-assembly1_A-2  TM=2.459E-01  e=6.855E+00  Geobacter sulfurreducens

Sequence (188 aa):
MVPVSDSYAFLVETAIHEWVHHYLALYPLGRNYFRSTETRTLNESVADLVAEELTKEYFRRYPVDSAVPGPSEPPAALVRELRALRFEVESLLAAGRVADAEGLMESKRQELAAQGYYIRRLNQAYFAFFGLYADNPASTSVMGPKLELLRLQAGSLRRFLETVRAITSEAELDALVAQLSAASPTRP